Protein AF-A0A7V0RK41-F1 (afdb_monomer_lite)

Radius of gyration: 45.42 Å; chains: 1; bounding box: 111×45×111 Å

Structure (mmCIF, N/CA/C/O backbone):
data_AF-A0A7V0RK41-F1
#
_entry.id   AF-A0A7V0RK41-F1
#
loop_
_atom_site.group_PDB
_atom_site.id
_atom_site.type_symbol
_atom_site.label_atom_id
_atom_site.label_alt_id
_atom_site.label_comp_id
_atom_site.label_asym_id
_atom_site.label_entity_id
_atom_site.label_seq_id
_atom_site.pdbx_PDB_ins_code
_atom_site.Cartn_x
_atom_site.Cartn_y
_atom_site.Cartn_z
_atom_site.occupancy
_atom_site.B_iso_or_equiv
_atom_site.auth_seq_id
_atom_site.auth_comp_id
_atom_site.auth_asym_id
_atom_site.auth_atom_id
_atom_site.pdbx_PDB_model_num
ATOM 1 N N . PRO A 1 1 ? 8.150 -23.995 -21.192 1.00 45.62 1 PRO A N 1
ATOM 2 C CA . PRO A 1 1 ? 8.883 -23.290 -22.268 1.00 45.62 1 PRO A CA 1
ATOM 3 C C . PRO A 1 1 ? 8.022 -22.141 -22.826 1.00 45.62 1 PRO A C 1
ATOM 5 O O . PRO A 1 1 ? 7.311 -22.322 -23.800 1.00 45.62 1 PRO A O 1
ATOM 8 N N . ASP A 1 2 ? 8.038 -20.997 -22.134 1.00 60.47 2 ASP A N 1
ATOM 9 C CA . ASP A 1 2 ? 7.250 -19.785 -22.463 1.00 60.47 2 ASP A CA 1
ATOM 10 C C . ASP A 1 2 ? 8.126 -18.508 -22.416 1.00 60.47 2 ASP A C 1
ATOM 12 O O . ASP A 1 2 ? 7.657 -17.376 -22.388 1.00 60.47 2 ASP A O 1
ATOM 16 N N . LEU A 1 3 ? 9.451 -18.678 -22.324 1.00 56.25 3 LEU A N 1
ATOM 17 C CA . LEU A 1 3 ? 10.390 -17.553 -22.266 1.00 56.25 3 LEU A CA 1
ATOM 18 C C . LEU A 1 3 ? 10.764 -17.061 -23.673 1.00 56.25 3 LEU A C 1
ATOM 20 O O . LEU A 1 3 ? 10.976 -15.871 -23.853 1.00 56.25 3 LEU A O 1
ATOM 24 N N . LEU A 1 4 ? 10.800 -17.953 -24.671 1.00 58.66 4 LEU A N 1
ATOM 25 C CA . LEU A 1 4 ? 11.194 -17.635 -26.054 1.00 58.66 4 LEU A CA 1
ATOM 26 C C . LEU A 1 4 ? 10.046 -17.089 -26.924 1.00 58.66 4 LEU A C 1
ATOM 28 O O . LEU A 1 4 ? 10.304 -16.569 -28.001 1.00 58.66 4 LEU A O 1
ATOM 32 N N . THR A 1 5 ? 8.798 -17.201 -26.466 1.00 72.06 5 THR A N 1
ATOM 33 C CA . THR A 1 5 ? 7.574 -16.727 -27.145 1.00 72.06 5 THR A CA 1
ATOM 34 C C . THR A 1 5 ? 7.207 -15.285 -26.789 1.00 72.06 5 THR A C 1
ATOM 36 O O . THR A 1 5 ? 6.244 -14.741 -27.320 1.00 72.06 5 THR A O 1
ATOM 39 N N . ARG A 1 6 ? 7.955 -14.662 -25.873 1.00 82.56 6 ARG A N 1
ATOM 40 C CA . ARG A 1 6 ? 7.692 -13.305 -25.385 1.00 82.56 6 ARG A CA 1
ATOM 41 C C . ARG A 1 6 ? 8.202 -12.256 -26.370 1.00 82.56 6 ARG A C 1
ATOM 43 O O . ARG A 1 6 ? 9.185 -12.509 -27.072 1.00 82.56 6 ARG A O 1
ATOM 50 N N . PRO A 1 7 ? 7.555 -11.078 -26.429 1.00 88.75 7 PRO A N 1
ATOM 51 C CA . PRO A 1 7 ? 8.002 -10.019 -27.314 1.00 88.75 7 PRO A CA 1
ATOM 52 C C . PRO A 1 7 ? 9.407 -9.564 -26.925 1.00 88.75 7 PRO A C 1
ATOM 54 O O . PRO A 1 7 ? 9.715 -9.417 -25.743 1.00 88.75 7 PRO A O 1
ATOM 57 N N . LYS A 1 8 ? 10.232 -9.284 -27.938 1.00 92.06 8 LYS A N 1
ATOM 58 C CA . LYS A 1 8 ? 11.585 -8.735 -27.789 1.00 92.06 8 LYS A CA 1
ATOM 59 C C . LYS A 1 8 ? 11.523 -7.268 -27.320 1.00 92.06 8 LYS A C 1
ATOM 61 O O . LYS A 1 8 ? 11.749 -6.359 -28.114 1.00 92.06 8 LYS A O 1
ATOM 66 N N . ILE A 1 9 ? 11.126 -7.063 -26.064 1.00 94.06 9 ILE A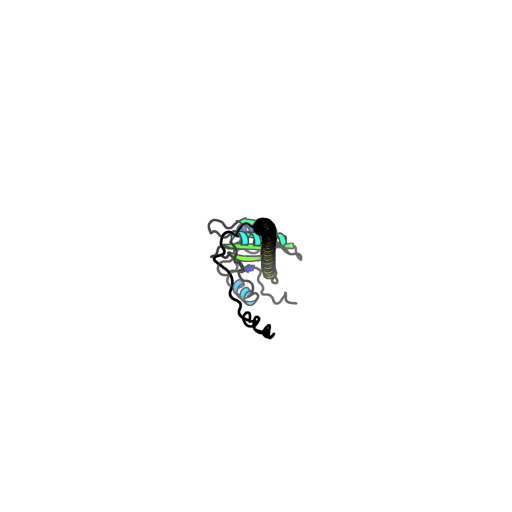 N 1
ATOM 67 C CA . ILE A 1 9 ? 11.047 -5.773 -25.368 1.00 94.06 9 ILE A CA 1
ATOM 68 C C . ILE A 1 9 ? 11.786 -5.854 -24.029 1.00 94.06 9 ILE A C 1
ATOM 70 O O . ILE A 1 9 ? 11.942 -6.931 -23.452 1.00 94.06 9 ILE A O 1
ATOM 74 N N . ASN A 1 10 ? 12.238 -4.705 -23.535 1.00 93.94 10 ASN A N 1
ATOM 75 C CA . ASN A 1 10 ? 13.012 -4.570 -22.300 1.00 93.94 10 ASN A CA 1
ATOM 76 C C . ASN A 1 10 ? 12.542 -3.419 -21.389 1.00 93.94 10 ASN A C 1
ATOM 78 O O . ASN A 1 10 ? 13.219 -3.092 -20.416 1.00 93.94 10 ASN A O 1
ATOM 82 N N . ASP A 1 11 ? 11.380 -2.835 -21.676 1.00 95.94 11 ASP A N 1
ATOM 83 C CA . ASP A 1 11 ? 10.772 -1.733 -20.931 1.00 95.94 11 ASP A CA 1
ATOM 84 C C . ASP A 1 11 ? 9.258 -1.934 -20.919 1.00 95.94 11 ASP A C 1
ATOM 86 O O . ASP A 1 11 ? 8.647 -2.153 -21.966 1.00 95.94 11 ASP A O 1
ATOM 90 N N . ILE A 1 12 ? 8.664 -1.936 -19.730 1.00 96.94 12 ILE A N 1
ATOM 91 C CA . ILE A 1 12 ? 7.237 -2.165 -19.529 1.00 96.94 12 ILE A CA 1
ATOM 92 C C . ILE A 1 12 ? 6.699 -1.078 -18.609 1.00 96.94 12 ILE A C 1
ATOM 94 O O . ILE A 1 12 ? 7.232 -0.860 -17.521 1.00 96.94 12 ILE A O 1
ATOM 98 N N . SER A 1 13 ? 5.609 -0.435 -19.023 1.00 97.94 13 SER A N 1
ATOM 99 C CA . SER A 1 13 ? 4.912 0.593 -18.244 1.00 97.94 13 SER A CA 1
ATOM 100 C C . SER A 1 13 ? 3.448 0.220 -18.056 1.00 97.94 13 SER A C 1
ATOM 102 O O . SER A 1 13 ? 2.827 -0.349 -18.946 1.00 97.94 13 SER A O 1
ATOM 104 N N . THR A 1 14 ? 2.864 0.554 -16.914 1.00 97.94 14 THR A N 1
ATOM 105 C CA . THR A 1 14 ? 1.417 0.428 -16.699 1.00 97.94 14 THR A CA 1
ATOM 106 C C . THR A 1 14 ? 0.634 1.548 -17.386 1.00 97.94 14 THR A C 1
ATOM 108 O O . THR A 1 14 ? -0.556 1.391 -17.644 1.00 97.94 14 THR A O 1
ATOM 111 N N . ASP A 1 15 ? 1.287 2.676 -17.677 1.00 96.56 15 ASP A N 1
ATOM 112 C CA . ASP A 1 15 ? 0.721 3.823 -18.389 1.00 96.56 15 ASP A CA 1
ATOM 113 C C . ASP A 1 15 ? 1.574 4.143 -19.624 1.00 96.56 15 ASP A C 1
ATOM 115 O O . ASP A 1 15 ? 2.743 4.513 -19.503 1.00 96.56 15 ASP A O 1
ATOM 119 N N . PHE A 1 16 ? 0.999 3.969 -20.815 1.00 94.25 16 PHE A N 1
ATOM 120 C CA . PHE A 1 16 ? 1.674 4.242 -22.091 1.00 94.25 16 PHE A CA 1
ATOM 121 C C . PHE A 1 16 ? 1.632 5.713 -22.489 1.00 94.25 16 PHE A C 1
ATOM 123 O O . PHE A 1 16 ? 2.489 6.160 -23.244 1.00 94.25 16 PHE A O 1
ATOM 130 N N . GLN A 1 17 ? 0.633 6.453 -22.005 1.00 93.81 17 GLN A N 1
ATOM 131 C CA . GLN A 1 17 ? 0.417 7.850 -22.378 1.00 93.81 17 GLN A CA 1
ATOM 132 C C . GLN A 1 17 ? 1.290 8.770 -21.531 1.00 93.81 17 GLN A C 1
ATOM 134 O O . GLN A 1 17 ? 1.895 9.713 -22.033 1.00 93.81 17 GLN A O 1
ATOM 139 N N . SER A 1 18 ? 1.392 8.465 -20.238 1.00 95.12 18 SER A N 1
ATOM 140 C CA . SER A 1 18 ? 2.269 9.167 -19.309 1.00 95.12 18 SER A CA 1
ATOM 141 C C . SER A 1 18 ? 3.106 8.165 -18.514 1.00 95.12 18 SER A C 1
ATOM 143 O O . SER A 1 18 ? 2.876 7.989 -17.315 1.00 95.12 18 SER A O 1
ATOM 145 N N . PRO A 1 19 ? 4.083 7.484 -19.139 1.00 96.19 19 PRO A N 1
ATOM 146 C CA . PRO A 1 19 ? 4.930 6.540 -18.426 1.00 96.19 19 PRO A CA 1
ATOM 147 C C . PRO A 1 19 ? 5.709 7.258 -17.313 1.00 96.19 19 PRO A C 1
ATOM 149 O O . PRO A 1 19 ? 6.267 8.339 -17.552 1.00 96.19 19 PRO A O 1
ATOM 152 N N . PRO A 1 20 ? 5.783 6.680 -16.100 1.00 97.00 20 PRO A N 1
ATOM 153 C CA . PRO A 1 20 ? 6.649 7.188 -15.045 1.00 97.00 20 PRO A CA 1
ATOM 154 C C . PRO A 1 20 ? 8.095 7.371 -15.537 1.00 97.00 20 PRO A C 1
ATOM 156 O O . PRO A 1 20 ? 8.661 6.508 -16.211 1.00 97.00 20 PRO A O 1
ATOM 159 N N . GLN A 1 21 ? 8.682 8.525 -15.224 1.00 95.50 21 GLN A N 1
ATOM 160 C CA . GLN A 1 21 ? 10.030 8.893 -15.658 1.00 95.50 21 GLN A CA 1
ATOM 161 C C . GLN A 1 21 ? 11.065 8.538 -14.590 1.00 95.50 21 GLN A C 1
ATOM 163 O O . GLN A 1 21 ? 10.777 8.641 -13.399 1.00 95.50 21 GLN A O 1
ATOM 168 N N . PHE A 1 22 ? 12.265 8.166 -15.033 1.00 95.56 22 PHE A N 1
ATOM 169 C CA . PHE A 1 22 ? 13.435 7.981 -14.177 1.00 95.56 22 PHE A CA 1
ATOM 170 C C . PHE A 1 22 ? 14.160 9.321 -14.009 1.00 95.56 22 PHE A C 1
ATOM 172 O O . PHE A 1 22 ? 14.804 9.783 -14.949 1.00 95.56 22 PHE A O 1
ATOM 179 N N . GLU A 1 23 ? 14.068 9.947 -12.838 1.00 93.44 23 GLU A N 1
ATOM 180 C CA . GLU A 1 23 ? 14.773 11.191 -12.519 1.00 93.44 23 GLU A CA 1
ATOM 181 C C . GLU A 1 23 ? 16.180 10.879 -11.993 1.00 93.44 23 GLU A C 1
ATOM 183 O O . GLU A 1 23 ? 17.168 11.208 -12.649 1.00 93.44 23 GLU A O 1
ATOM 188 N N . MET A 1 24 ? 16.298 10.175 -10.862 1.00 93.62 24 MET A N 1
ATOM 189 C CA . MET A 1 24 ? 17.597 9.873 -10.245 1.00 93.62 24 MET A CA 1
ATOM 190 C C . MET A 1 24 ? 18.355 8.799 -11.026 1.00 93.62 24 MET A C 1
ATOM 192 O O . MET A 1 24 ? 19.535 8.965 -11.336 1.00 93.62 24 MET A O 1
ATOM 196 N N . ILE A 1 25 ? 17.676 7.716 -11.407 1.00 92.56 25 ILE A N 1
ATOM 197 C CA . ILE A 1 25 ? 18.274 6.584 -12.126 1.00 92.56 25 ILE A CA 1
ATOM 198 C C . ILE A 1 25 ? 18.909 7.012 -13.455 1.00 92.56 25 ILE A C 1
ATOM 200 O O . ILE A 1 25 ? 19.916 6.426 -13.852 1.00 92.56 25 ILE A O 1
ATOM 204 N N . SER A 1 26 ? 18.394 8.061 -14.108 1.00 89.94 26 SER A N 1
ATOM 205 C CA . SER A 1 26 ? 18.984 8.603 -15.341 1.00 89.94 26 SER A CA 1
ATOM 206 C C . SER A 1 26 ? 20.448 9.017 -15.182 1.00 89.94 26 SER A C 1
ATOM 208 O O . SER A 1 26 ? 21.240 8.808 -16.095 1.00 89.94 26 SER A O 1
ATOM 210 N N . SER A 1 27 ? 20.824 9.510 -13.999 1.00 90.25 27 SER A N 1
ATOM 211 C CA . SER A 1 27 ? 22.200 9.892 -13.663 1.00 90.25 27 SER A CA 1
ATOM 212 C C . SER A 1 27 ? 23.072 8.719 -13.200 1.00 90.25 27 SER A C 1
ATOM 214 O O . SER A 1 27 ? 24.296 8.816 -13.212 1.00 90.25 27 SER A O 1
ATOM 216 N N . LEU A 1 28 ? 22.453 7.606 -12.790 1.00 87.81 28 LEU A N 1
ATOM 217 C CA . LEU A 1 28 ? 23.130 6.431 -12.230 1.00 87.81 28 LEU A CA 1
ATOM 218 C C . LEU A 1 28 ? 23.404 5.337 -13.269 1.00 87.81 28 LEU A C 1
ATOM 220 O O . LEU A 1 28 ? 24.079 4.351 -12.956 1.00 87.81 28 LEU A O 1
ATOM 224 N N . ARG A 1 29 ? 22.837 5.446 -14.476 1.00 88.81 29 ARG A N 1
ATOM 225 C CA . ARG A 1 29 ? 23.103 4.497 -15.560 1.00 88.81 29 ARG A CA 1
ATOM 226 C C . ARG A 1 29 ? 24.479 4.753 -16.170 1.00 88.81 29 ARG A C 1
ATOM 228 O O . ARG A 1 29 ? 24.865 5.892 -16.413 1.00 88.81 29 ARG A O 1
ATOM 235 N N . ALA A 1 30 ? 25.203 3.668 -16.433 1.00 83.31 30 ALA A N 1
ATOM 236 C CA . ALA A 1 30 ? 26.430 3.712 -17.215 1.00 83.31 30 ALA A CA 1
ATOM 237 C C . ALA A 1 30 ? 26.114 4.035 -18.686 1.00 83.31 30 ALA A C 1
ATOM 239 O O . ALA A 1 30 ? 25.006 3.781 -19.158 1.00 83.31 30 ALA A O 1
ATOM 240 N N . GLY A 1 31 ? 27.084 4.597 -19.413 1.00 81.81 31 GLY A N 1
ATOM 241 C CA . GLY A 1 31 ? 26.882 5.042 -20.799 1.00 81.81 31 GLY A CA 1
ATOM 242 C C . GLY A 1 31 ? 26.633 3.916 -21.812 1.00 81.81 31 GLY A C 1
ATOM 243 O O . GLY A 1 31 ? 26.149 4.186 -22.904 1.00 81.81 31 GLY A O 1
ATOM 244 N N . ASP A 1 32 ? 26.947 2.671 -21.457 1.00 86.50 32 ASP A N 1
ATOM 245 C CA . ASP A 1 32 ? 26.686 1.465 -22.249 1.00 86.50 32 ASP A CA 1
ATOM 246 C C . ASP A 1 32 ? 25.328 0.809 -21.932 1.00 86.50 32 ASP A C 1
ATOM 248 O O . ASP A 1 32 ? 24.956 -0.179 -22.566 1.00 86.50 32 ASP A O 1
ATOM 252 N N . ALA A 1 33 ? 24.587 1.338 -20.954 1.00 90.50 33 ALA A N 1
ATOM 253 C CA . ALA A 1 33 ? 23.253 0.869 -20.618 1.00 90.50 33 ALA A CA 1
ATOM 254 C C . ALA A 1 33 ? 22.204 1.388 -21.615 1.00 90.50 33 ALA A C 1
ATOM 256 O O . ALA A 1 33 ? 22.354 2.436 -22.245 1.00 90.50 33 ALA A O 1
ATOM 257 N N . ASN A 1 34 ? 21.082 0.677 -21.695 1.00 91.62 34 ASN A N 1
ATOM 258 C CA . ASN A 1 34 ? 19.914 1.082 -22.463 1.00 91.62 34 ASN A CA 1
ATOM 259 C C . ASN A 1 34 ? 19.437 2.494 -22.056 1.00 91.62 34 ASN A C 1
ATOM 261 O O . ASN A 1 34 ? 19.508 2.854 -20.870 1.00 91.62 34 ASN A O 1
ATOM 265 N N . PRO A 1 35 ? 18.869 3.281 -22.990 1.00 92.06 35 PRO A N 1
ATOM 266 C CA . PRO A 1 35 ? 18.327 4.606 -22.691 1.00 92.06 35 PRO A CA 1
ATOM 267 C C . PRO A 1 35 ? 17.239 4.584 -21.606 1.00 92.06 35 PRO A C 1
ATOM 269 O O . PRO A 1 35 ? 16.471 3.629 -21.487 1.00 92.06 35 PRO A O 1
ATOM 272 N N . THR A 1 36 ? 17.139 5.654 -20.811 1.00 92.19 36 THR A N 1
ATOM 273 C CA . THR A 1 36 ? 16.029 5.852 -19.853 1.00 92.19 36 THR A CA 1
ATOM 274 C C . THR A 1 36 ? 14.769 6.423 -20.496 1.00 92.19 36 THR A C 1
ATOM 276 O O . THR A 1 36 ? 13.692 6.372 -19.895 1.00 92.19 36 THR A O 1
ATOM 279 N N . VAL A 1 37 ? 14.877 6.964 -21.709 1.00 93.88 37 VAL A N 1
ATOM 280 C CA . VAL A 1 37 ? 13.736 7.467 -22.481 1.00 93.88 37 VAL A CA 1
ATOM 281 C C . VAL A 1 37 ? 12.825 6.295 -22.838 1.00 93.88 37 VAL A C 1
ATOM 283 O O . VAL A 1 37 ? 13.303 5.242 -23.250 1.00 93.88 37 VAL A O 1
ATOM 286 N N . TYR A 1 38 ? 11.516 6.459 -22.635 1.00 94.69 38 TYR A N 1
ATOM 287 C CA . TYR A 1 38 ? 10.554 5.404 -22.955 1.00 94.69 38 TYR A CA 1
ATOM 288 C C . TYR A 1 38 ? 10.510 5.165 -24.473 1.00 94.69 38 TYR A C 1
ATOM 290 O O . TYR A 1 38 ? 10.338 6.139 -25.207 1.00 94.69 38 TYR A O 1
ATOM 298 N N . PRO A 1 39 ? 10.615 3.910 -24.955 1.00 92.75 39 PRO A N 1
ATOM 299 C CA . PRO A 1 39 ? 10.645 3.614 -26.393 1.00 92.75 39 PRO A CA 1
ATOM 300 C C . PRO A 1 39 ? 9.358 3.955 -27.161 1.00 92.75 39 PRO A C 1
ATOM 302 O O . PRO A 1 39 ? 9.364 3.971 -28.388 1.00 92.75 39 PRO A O 1
ATOM 305 N N . GLY A 1 40 ? 8.251 4.240 -26.470 1.00 93.19 40 GLY A N 1
ATOM 306 C CA . GLY A 1 40 ? 7.014 4.695 -27.102 1.00 93.19 40 GLY A CA 1
ATOM 307 C C . GLY A 1 40 ? 6.240 3.573 -27.798 1.00 93.19 40 GLY A C 1
ATOM 308 O O . GLY A 1 40 ? 6.104 2.469 -27.261 1.00 93.19 40 GLY A O 1
ATOM 309 N N . LEU A 1 41 ? 5.691 3.884 -28.979 1.00 91.44 41 LEU A N 1
ATOM 310 C CA . LEU A 1 41 ? 4.723 3.035 -29.683 1.00 91.44 41 LEU A CA 1
ATOM 311 C C . LEU A 1 41 ? 5.251 1.618 -29.949 1.00 91.44 41 LEU A C 1
ATOM 313 O O . LEU A 1 41 ? 4.562 0.658 -29.600 1.00 91.44 41 LEU A O 1
ATOM 317 N N . ASP A 1 42 ? 6.501 1.500 -30.411 1.00 89.19 42 ASP A N 1
ATOM 318 C CA . ASP A 1 42 ? 7.178 0.236 -30.747 1.00 89.19 42 ASP A CA 1
ATOM 319 C C . ASP A 1 42 ? 7.138 -0.816 -29.631 1.00 89.19 42 ASP A C 1
ATOM 321 O O . ASP A 1 42 ? 7.206 -2.025 -29.888 1.00 89.19 42 ASP A O 1
ATOM 325 N N . PHE A 1 43 ? 7.092 -0.357 -28.380 1.00 93.69 43 PHE A N 1
ATOM 326 C CA . PHE A 1 43 ? 7.031 -1.208 -27.198 1.00 93.69 43 PHE A CA 1
ATOM 327 C C . PHE A 1 43 ? 5.614 -1.329 -26.665 1.00 93.69 43 PHE A C 1
ATOM 329 O O . PHE A 1 43 ? 5.206 -2.424 -26.280 1.00 93.69 43 PHE A O 1
ATOM 336 N N . SER A 1 44 ? 4.858 -0.230 -26.657 1.00 94.31 44 SER A N 1
ATOM 337 C CA . SER A 1 44 ? 3.501 -0.216 -26.115 1.00 94.31 44 SER A CA 1
ATOM 338 C C . SER A 1 44 ? 2.556 -1.174 -26.849 1.00 94.31 44 SER A C 1
ATOM 340 O O . SER A 1 44 ? 1.778 -1.856 -26.188 1.00 94.31 44 SER A O 1
ATOM 342 N N . GLU A 1 45 ? 2.663 -1.313 -28.176 1.00 94.38 45 GLU A N 1
ATOM 343 C CA . GLU A 1 45 ? 1.819 -2.231 -28.957 1.00 94.38 45 GLU A CA 1
ATOM 344 C C . GLU A 1 45 ? 2.132 -3.695 -28.625 1.00 94.38 45 GLU A C 1
ATOM 346 O O . GLU A 1 45 ? 1.242 -4.463 -28.257 1.00 94.38 45 GLU A O 1
ATOM 351 N N . LYS A 1 46 ? 3.420 -4.060 -28.642 1.00 94.50 46 LYS A N 1
ATOM 352 C CA . LYS A 1 46 ? 3.889 -5.408 -28.275 1.00 94.50 46 LYS A CA 1
ATOM 353 C C . LYS A 1 46 ? 3.541 -5.758 -26.831 1.00 94.50 46 LYS A C 1
ATOM 355 O O . LYS A 1 46 ? 3.197 -6.900 -26.529 1.00 94.50 46 LYS A O 1
ATOM 360 N N . GLN A 1 47 ? 3.645 -4.786 -25.925 1.00 95.62 47 GLN A N 1
ATOM 361 C CA . GLN A 1 47 ? 3.249 -4.969 -24.537 1.00 95.62 47 GLN A CA 1
ATOM 362 C C . GLN A 1 47 ? 1.734 -5.151 -24.416 1.00 95.62 47 GLN A C 1
ATOM 364 O O . GLN A 1 47 ? 1.303 -6.021 -23.668 1.00 95.62 47 GLN A O 1
ATOM 369 N N . ALA A 1 48 ? 0.928 -4.356 -25.124 1.00 94.06 48 ALA A N 1
ATOM 370 C CA . ALA A 1 48 ? -0.528 -4.443 -25.067 1.00 94.06 48 ALA A CA 1
ATOM 371 C C . ALA A 1 48 ? -1.043 -5.811 -25.538 1.00 94.06 48 ALA A C 1
ATOM 373 O O . ALA A 1 48 ? -1.985 -6.336 -24.947 1.00 94.06 48 ALA A O 1
ATOM 374 N N . GLU A 1 49 ? -0.400 -6.398 -26.550 1.00 93.19 49 GLU A N 1
ATOM 375 C CA . GLU A 1 49 ? -0.706 -7.745 -27.032 1.00 93.19 49 GLU A CA 1
ATOM 376 C C . GLU A 1 49 ? -0.271 -8.831 -26.032 1.00 93.19 49 GLU A C 1
ATOM 378 O O . GLU A 1 49 ? -1.060 -9.705 -25.679 1.00 93.19 49 GLU A O 1
ATOM 383 N N . ALA A 1 50 ? 0.971 -8.772 -25.537 1.00 93.81 50 ALA A N 1
ATOM 384 C CA . ALA A 1 50 ? 1.537 -9.844 -24.713 1.00 93.81 50 ALA A CA 1
ATOM 385 C C . ALA A 1 50 ? 1.174 -9.770 -23.218 1.00 93.81 50 ALA A C 1
ATOM 387 O O . ALA A 1 50 ? 1.194 -10.785 -22.518 1.00 93.81 50 ALA A O 1
ATOM 388 N N . TYR A 1 51 ? 0.889 -8.573 -22.704 1.00 95.25 51 TYR A N 1
ATOM 389 C CA . TYR A 1 51 ? 0.674 -8.290 -21.282 1.00 95.25 51 TYR A CA 1
ATOM 390 C C . TYR A 1 51 ? -0.527 -7.350 -21.050 1.00 95.25 51 TYR A C 1
ATOM 392 O O . TYR A 1 51 ? -0.373 -6.291 -20.430 1.00 95.25 51 TYR A O 1
ATOM 400 N N . PRO A 1 52 ? -1.739 -7.713 -21.512 1.00 95.25 52 PRO A N 1
ATOM 401 C CA . PRO A 1 52 ? -2.922 -6.854 -21.400 1.00 95.25 52 PRO A CA 1
ATOM 402 C C . PRO A 1 52 ? -3.340 -6.564 -19.948 1.00 95.25 52 PRO A C 1
ATOM 404 O O . PRO A 1 52 ? -4.020 -5.568 -19.689 1.00 95.25 52 PRO A O 1
ATOM 407 N N . ASP A 1 53 ? -2.922 -7.413 -19.005 1.00 95.69 53 ASP A N 1
ATOM 408 C CA . ASP A 1 53 ? -3.178 -7.303 -17.568 1.00 95.69 53 ASP A CA 1
ATOM 409 C C . ASP A 1 53 ? -2.312 -6.248 -16.860 1.00 95.69 53 ASP A C 1
ATOM 411 O O . ASP A 1 53 ? -2.654 -5.816 -15.758 1.00 95.69 53 ASP A O 1
ATOM 415 N N . ILE A 1 54 ? -1.199 -5.815 -17.464 1.00 97.25 54 ILE A N 1
ATOM 416 C CA . ILE A 1 54 ? -0.316 -4.809 -16.862 1.00 97.25 54 ILE A CA 1
ATOM 417 C C . ILE A 1 54 ? -0.920 -3.428 -17.077 1.00 97.25 54 ILE A C 1
ATOM 419 O O . ILE A 1 54 ? -0.711 -2.767 -18.094 1.00 97.25 54 ILE A O 1
ATOM 423 N N . ARG A 1 55 ? -1.690 -3.007 -16.081 1.00 97.44 55 ARG A N 1
ATOM 424 C CA . ARG A 1 55 ? -2.406 -1.737 -16.027 1.00 97.44 55 ARG A CA 1
ATOM 425 C C . ARG A 1 55 ? -2.130 -1.033 -14.698 1.00 97.44 55 ARG A C 1
ATOM 427 O O . ARG A 1 55 ? -1.597 -1.658 -13.781 1.00 97.44 55 ARG A O 1
ATOM 434 N N . PRO A 1 56 ? -2.447 0.263 -14.587 1.00 97.81 56 PRO A N 1
ATOM 435 C CA . PRO A 1 56 ? -2.299 0.997 -13.340 1.00 97.81 56 PRO A CA 1
ATOM 436 C C . PRO A 1 56 ? -3.150 0.352 -12.250 1.00 97.81 56 PRO A C 1
ATOM 438 O O . PR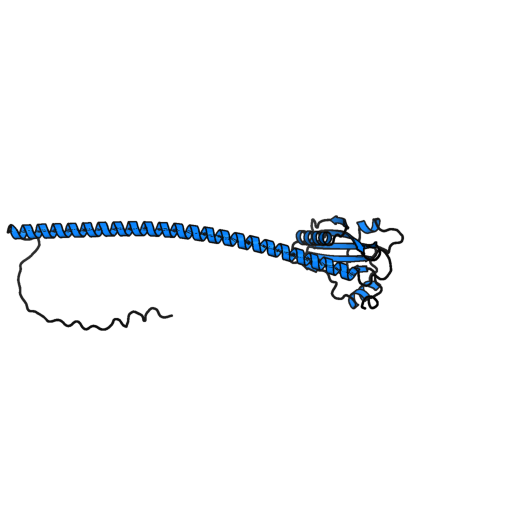O A 1 56 ? -4.255 -0.120 -12.522 1.00 97.81 56 PRO A O 1
ATOM 441 N N . MET A 1 57 ? -2.647 0.343 -11.021 1.00 97.81 57 MET A N 1
ATOM 442 C CA . MET A 1 57 ? -3.412 -0.121 -9.867 1.00 97.81 57 MET A CA 1
ATOM 443 C C . MET A 1 57 ? -4.092 1.074 -9.207 1.00 97.81 57 MET A C 1
ATOM 445 O O . MET A 1 57 ? -3.443 2.085 -8.965 1.00 97.81 57 MET A O 1
ATOM 449 N N . VAL A 1 58 ? -5.379 0.954 -8.898 1.00 97.75 58 VAL A N 1
ATOM 450 C CA . VAL A 1 58 ? -6.143 1.974 -8.170 1.00 97.75 58 VAL A CA 1
ATOM 451 C C . VAL A 1 58 ? -6.565 1.392 -6.830 1.00 97.75 58 VA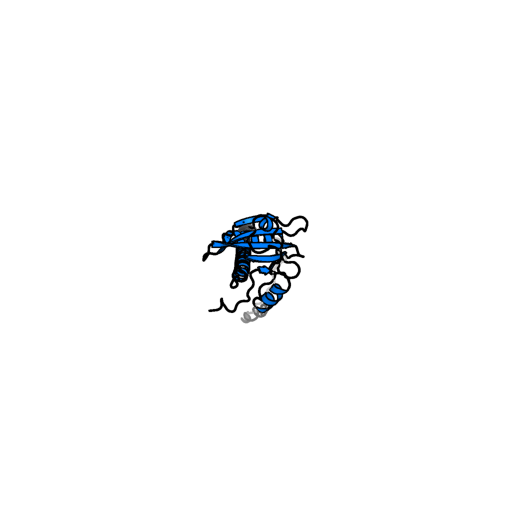L A C 1
ATOM 453 O O . VAL A 1 58 ? -7.030 0.253 -6.785 1.00 97.75 58 VAL A O 1
ATOM 456 N N . LEU A 1 59 ? -6.355 2.148 -5.754 1.00 96.62 59 LEU A N 1
ATOM 457 C CA . LEU A 1 59 ? -6.716 1.773 -4.389 1.00 96.62 59 LEU A CA 1
ATOM 458 C C . LEU A 1 59 ? -7.616 2.848 -3.780 1.00 96.62 59 LEU A C 1
ATOM 460 O O . LEU A 1 59 ? -7.327 4.036 -3.897 1.00 96.62 59 LEU A O 1
ATOM 464 N N . GLU A 1 60 ? -8.654 2.431 -3.059 1.00 95.69 60 GLU A N 1
ATOM 465 C CA . GLU A 1 60 ? -9.560 3.310 -2.300 1.00 95.69 60 GLU A CA 1
ATOM 466 C C . GLU A 1 60 ? -8.901 3.790 -0.992 1.00 95.69 60 GLU A C 1
ATOM 468 O O . GLU A 1 60 ? -9.366 3.511 0.115 1.00 95.69 60 GLU A O 1
ATOM 473 N N . ARG A 1 61 ? -7.735 4.427 -1.109 1.00 94.69 61 ARG A N 1
ATOM 474 C CA . ARG A 1 61 ? -6.912 4.940 -0.008 1.00 94.69 61 ARG A CA 1
ATOM 475 C C . ARG A 1 61 ? -6.336 6.298 -0.376 1.00 94.69 61 ARG A C 1
ATOM 477 O O . ARG A 1 61 ? -6.349 6.687 -1.545 1.00 94.69 61 ARG A O 1
ATOM 484 N N . SER A 1 62 ? -5.823 7.022 0.618 1.00 95.38 62 SER A N 1
ATOM 485 C CA . SER A 1 62 ? -5.140 8.286 0.344 1.00 95.38 62 SER A CA 1
ATOM 486 C C . SER A 1 62 ? -3.860 8.057 -0.467 1.00 95.38 62 SER A C 1
ATOM 488 O O . SER A 1 62 ? -3.323 6.942 -0.539 1.00 95.38 62 SER A O 1
ATOM 490 N N . ALA A 1 63 ? -3.354 9.120 -1.096 1.00 96.25 63 ALA A N 1
ATOM 491 C CA . ALA A 1 63 ? -2.109 9.043 -1.852 1.00 96.25 63 ALA A CA 1
ATOM 492 C C . ALA A 1 63 ? -0.924 8.725 -0.930 1.00 96.25 63 ALA A C 1
ATOM 494 O O . ALA A 1 63 ? -0.034 7.972 -1.318 1.00 96.25 63 ALA A O 1
ATOM 495 N N . GLU A 1 64 ? -0.939 9.254 0.292 1.00 95.75 64 GLU A N 1
ATOM 496 C CA . GLU A 1 64 ? 0.074 9.033 1.320 1.00 95.75 64 GLU A CA 1
ATOM 497 C C . GLU A 1 64 ? 0.105 7.569 1.770 1.00 95.75 64 GLU A C 1
ATOM 499 O O . GLU A 1 64 ? 1.160 6.940 1.728 1.00 95.75 64 GLU A O 1
ATOM 504 N N . GLU A 1 65 ? -1.050 6.994 2.121 1.00 95.44 65 GLU A N 1
ATOM 505 C CA . GLU A 1 65 ? -1.149 5.586 2.530 1.00 95.44 65 GLU A CA 1
ATOM 506 C C . GLU A 1 65 ? -0.745 4.649 1.389 1.00 95.44 65 GLU A C 1
ATOM 508 O O . GLU A 1 65 ? 0.009 3.696 1.578 1.00 95.44 65 GLU A O 1
ATOM 513 N N . THR A 1 66 ? -1.207 4.946 0.173 1.00 97.56 66 THR A N 1
ATOM 514 C CA . THR A 1 66 ? -0.874 4.169 -1.026 1.00 97.56 66 THR A CA 1
ATOM 515 C C . THR A 1 66 ? 0.618 4.228 -1.348 1.00 97.56 66 THR A C 1
ATOM 517 O O . THR A 1 66 ? 1.218 3.224 -1.740 1.00 97.56 66 THR A O 1
ATOM 520 N N . TYR A 1 67 ? 1.238 5.394 -1.165 1.00 98.12 67 TYR A N 1
ATOM 521 C CA . TYR A 1 67 ? 2.677 5.571 -1.308 1.00 98.12 67 TYR A CA 1
ATOM 522 C C . TYR A 1 67 ? 3.451 4.740 -0.285 1.00 98.12 67 TYR A C 1
ATOM 524 O O . TYR A 1 67 ? 4.385 4.028 -0.662 1.00 98.12 67 TYR A O 1
ATOM 532 N N . ASP A 1 68 ? 3.054 4.790 0.986 1.00 97.62 68 ASP A N 1
ATOM 533 C CA . ASP A 1 68 ? 3.718 4.033 2.044 1.00 97.62 68 ASP A CA 1
ATOM 534 C C . ASP A 1 68 ? 3.563 2.514 1.810 1.00 97.62 68 ASP A C 1
ATOM 536 O O . ASP A 1 68 ? 4.553 1.784 1.897 1.00 97.62 68 ASP A O 1
ATOM 540 N N . LEU A 1 69 ? 2.391 2.040 1.361 1.00 98.06 69 LEU A N 1
ATOM 541 C CA . LEU A 1 69 ? 2.176 0.645 0.943 1.00 98.06 69 LEU A CA 1
ATOM 542 C C . LEU A 1 69 ? 3.108 0.218 -0.201 1.00 98.06 69 LEU A C 1
ATOM 544 O O . LEU A 1 69 ? 3.697 -0.865 -0.151 1.00 98.06 69 LEU A O 1
ATOM 548 N N . ALA A 1 70 ? 3.264 1.058 -1.230 1.00 98.19 70 ALA A N 1
ATOM 549 C CA . ALA A 1 70 ? 4.166 0.792 -2.350 1.00 98.19 70 ALA A CA 1
ATOM 550 C C . ALA A 1 70 ? 5.636 0.763 -1.910 1.00 98.19 70 ALA A C 1
ATOM 552 O O . ALA A 1 70 ? 6.387 -0.129 -2.312 1.00 98.19 70 ALA A O 1
ATOM 553 N N . ARG A 1 71 ? 6.042 1.699 -1.047 1.00 98.31 71 ARG A N 1
ATOM 554 C CA . ARG A 1 71 ? 7.388 1.760 -0.469 1.00 98.31 71 ARG A CA 1
ATOM 555 C C . ARG A 1 71 ? 7.705 0.514 0.350 1.00 98.31 71 ARG A C 1
ATOM 557 O O . ARG A 1 71 ? 8.759 -0.095 0.178 1.00 98.31 71 ARG A O 1
ATOM 564 N N . GLU A 1 72 ? 6.798 0.114 1.234 1.00 97.75 72 GLU A N 1
ATOM 565 C CA . GLU A 1 72 ? 6.969 -1.091 2.040 1.00 97.75 72 GLU A CA 1
ATOM 566 C C . GLU A 1 72 ? 6.994 -2.360 1.191 1.00 97.75 72 GLU A C 1
ATOM 568 O O . GLU A 1 72 ? 7.787 -3.258 1.470 1.00 97.75 72 GLU A O 1
ATOM 573 N N . ALA A 1 73 ? 6.172 -2.432 0.142 1.00 97.94 73 ALA A N 1
ATOM 574 C CA . ALA A 1 73 ? 6.200 -3.536 -0.809 1.00 97.94 73 ALA A CA 1
ATOM 575 C C . ALA A 1 73 ? 7.572 -3.661 -1.491 1.00 97.94 73 ALA A C 1
ATOM 577 O O . ALA A 1 73 ? 8.107 -4.764 -1.580 1.00 97.94 73 ALA A O 1
ATOM 578 N N . MET A 1 74 ? 8.189 -2.549 -1.909 1.00 96.88 74 MET A N 1
ATOM 579 C CA . MET A 1 74 ? 9.558 -2.572 -2.444 1.00 96.88 74 MET A CA 1
ATOM 580 C C . MET A 1 74 ? 10.586 -3.048 -1.415 1.00 96.88 74 MET A C 1
ATOM 582 O O . MET A 1 74 ? 11.470 -3.829 -1.762 1.00 96.88 74 MET A O 1
ATOM 586 N N . ASN A 1 75 ? 10.453 -2.622 -0.155 1.00 96.00 75 ASN A N 1
ATOM 587 C CA . ASN A 1 75 ? 11.335 -3.071 0.924 1.00 96.00 75 ASN A CA 1
ATOM 588 C C . ASN A 1 75 ? 11.198 -4.579 1.185 1.00 96.00 75 ASN A C 1
ATOM 590 O O . ASN A 1 75 ? 12.207 -5.252 1.347 1.00 96.00 75 ASN A O 1
ATOM 594 N N . ARG A 1 76 ? 9.975 -5.133 1.179 1.00 95.44 76 ARG A N 1
ATOM 595 C CA . ARG A 1 76 ? 9.734 -6.586 1.323 1.00 95.44 76 ARG A CA 1
ATOM 596 C C . ARG A 1 76 ? 10.304 -7.411 0.170 1.00 95.44 76 ARG A C 1
ATOM 598 O O . ARG A 1 76 ? 10.607 -8.584 0.349 1.00 95.44 76 ARG A O 1
ATOM 605 N N . LEU A 1 77 ? 10.429 -6.803 -1.008 1.00 94.38 77 LEU A N 1
ATOM 606 C CA . LEU A 1 77 ? 11.047 -7.410 -2.187 1.00 94.38 77 LEU A CA 1
ATOM 607 C C . LEU A 1 77 ? 12.574 -7.245 -2.217 1.00 94.38 77 LEU A C 1
ATOM 609 O O . LEU A 1 77 ? 13.191 -7.624 -3.215 1.00 94.38 77 LEU A O 1
ATOM 613 N N . ASP A 1 78 ? 13.167 -6.665 -1.167 1.00 93.94 78 ASP A N 1
ATOM 614 C CA . ASP A 1 78 ? 14.593 -6.345 -1.056 1.00 93.94 78 ASP A CA 1
ATOM 615 C C . ASP A 1 78 ? 15.111 -5.476 -2.218 1.00 93.94 78 ASP A C 1
ATOM 617 O O . ASP A 1 78 ? 16.258 -5.591 -2.664 1.00 93.94 78 ASP A O 1
ATOM 621 N N . TRP A 1 79 ? 14.261 -4.595 -2.756 1.00 94.62 79 TRP A N 1
ATOM 622 C CA . TRP A 1 79 ? 14.671 -3.659 -3.800 1.00 94.62 79 TRP A CA 1
ATOM 623 C C . TRP A 1 79 ? 15.354 -2.440 -3.194 1.00 94.62 79 TRP A C 1
ATOM 625 O O . TRP A 1 79 ? 14.869 -1.828 -2.243 1.00 94.62 79 TRP A O 1
ATOM 635 N N . LYS A 1 80 ? 16.487 -2.046 -3.777 1.00 94.50 80 LYS A N 1
ATOM 636 C CA . LYS A 1 80 ? 17.270 -0.915 -3.288 1.00 94.50 80 LYS A CA 1
ATOM 637 C C . LYS A 1 80 ? 16.649 0.391 -3.770 1.00 94.50 80 LYS A C 1
ATOM 639 O O . LYS A 1 80 ? 16.843 0.769 -4.923 1.00 94.50 80 LYS A O 1
ATOM 644 N N . ILE A 1 81 ? 15.948 1.094 -2.888 1.00 96.56 81 ILE A N 1
ATOM 645 C CA . ILE A 1 81 ? 15.425 2.437 -3.162 1.00 96.56 81 ILE A CA 1
ATOM 646 C C . ILE A 1 81 ? 16.601 3.416 -3.293 1.00 96.56 81 ILE A C 1
ATOM 648 O O . ILE A 1 81 ? 17.460 3.493 -2.415 1.00 96.56 81 ILE A O 1
ATOM 652 N N . VAL A 1 82 ? 16.656 4.141 -4.411 1.00 96.06 82 VAL A N 1
ATOM 653 C CA . VAL A 1 82 ? 17.704 5.134 -4.717 1.00 96.06 82 VAL A CA 1
ATOM 654 C C . VAL A 1 82 ? 17.185 6.568 -4.682 1.00 96.06 82 VAL A C 1
ATOM 656 O O . VAL A 1 82 ? 17.967 7.498 -4.510 1.00 96.06 82 VAL A O 1
ATOM 659 N N . SER A 1 83 ? 15.875 6.758 -4.831 1.00 97.00 83 SER A N 1
ATOM 660 C CA . SER A 1 83 ? 15.219 8.051 -4.668 1.00 97.00 83 SER A CA 1
ATOM 661 C C . SER A 1 83 ? 13.780 7.846 -4.226 1.00 97.00 83 SER A C 1
ATOM 663 O O . SER A 1 83 ? 13.106 6.926 -4.689 1.00 97.00 83 SER A O 1
ATOM 665 N N . GLU A 1 84 ? 13.311 8.704 -3.331 1.00 96.81 84 GLU A N 1
ATOM 666 C CA . GLU A 1 84 ? 11.942 8.682 -2.844 1.00 96.81 84 GLU A CA 1
ATOM 667 C C . GLU A 1 84 ? 11.445 10.121 -2.639 1.00 96.81 84 GLU A C 1
ATOM 669 O O . GLU A 1 84 ? 12.168 10.983 -2.138 1.00 96.81 84 GLU A O 1
ATOM 674 N N . ARG A 1 85 ? 10.218 10.397 -3.080 1.00 97.12 85 ARG A N 1
ATOM 675 C CA . ARG A 1 85 ? 9.523 11.677 -2.934 1.00 97.12 85 ARG A CA 1
ATOM 676 C C . ARG A 1 85 ? 8.083 11.373 -2.556 1.00 97.12 85 ARG A C 1
ATOM 678 O O . ARG A 1 85 ? 7.351 10.799 -3.361 1.00 97.12 85 ARG A O 1
ATOM 685 N N . LYS A 1 86 ? 7.672 11.771 -1.356 1.00 96.81 86 LYS A N 1
ATOM 686 C CA . LYS A 1 86 ? 6.286 11.609 -0.908 1.00 96.81 86 LYS A CA 1
ATOM 687 C C . LYS A 1 86 ? 5.329 12.482 -1.736 1.00 96.81 86 LYS A C 1
ATOM 689 O O . LYS A 1 86 ? 5.757 13.523 -2.236 1.00 96.81 86 LYS A O 1
ATOM 694 N N . PRO A 1 87 ? 4.061 12.068 -1.901 1.00 95.19 87 PRO A N 1
ATOM 695 C CA . PRO A 1 87 ? 3.036 12.957 -2.435 1.00 95.19 87 PRO A CA 1
ATOM 696 C C . PRO A 1 87 ? 2.845 14.147 -1.484 1.00 95.19 87 PRO A C 1
ATOM 698 O O . PRO A 1 87 ? 2.775 13.967 -0.270 1.00 95.19 87 PRO A O 1
ATOM 701 N N . GLU A 1 88 ? 2.796 15.361 -2.029 1.00 93.00 88 GLU A N 1
ATOM 702 C CA . GLU A 1 88 ? 2.642 16.599 -1.255 1.00 93.00 88 GLU A CA 1
ATOM 703 C C . GLU A 1 88 ? 1.951 17.670 -2.105 1.00 93.00 88 GLU A C 1
ATOM 705 O O . GLU A 1 88 ? 2.263 17.830 -3.284 1.00 93.00 88 GLU A O 1
ATOM 710 N N . GLY A 1 89 ? 0.999 18.414 -1.528 1.00 85.62 89 GLY A N 1
ATOM 711 C CA . GLY A 1 89 ? 0.387 19.577 -2.187 1.00 85.62 89 GLY A CA 1
ATOM 712 C C . GLY A 1 89 ? -0.292 19.276 -3.533 1.00 85.62 89 GLY A C 1
ATOM 713 O O . GLY A 1 89 ? -0.347 20.147 -4.396 1.00 85.62 89 GLY A O 1
ATOM 714 N N . GLY A 1 90 ? -0.767 18.041 -3.738 1.00 84.81 90 GLY A N 1
ATOM 715 C CA . GLY A 1 90 ? -1.342 17.573 -5.007 1.00 84.81 90 GLY A CA 1
ATOM 716 C C . GLY A 1 90 ? -0.317 17.074 -6.034 1.00 84.81 90 GLY A C 1
ATOM 717 O O . GLY A 1 90 ? -0.711 16.537 -7.069 1.00 84.81 90 GLY A O 1
ATOM 718 N N . ALA A 1 91 ? 0.985 17.193 -5.762 1.00 93.12 91 ALA A N 1
ATOM 719 C CA . ALA A 1 91 ? 2.019 16.577 -6.582 1.00 93.12 91 ALA A CA 1
ATOM 720 C C . ALA A 1 91 ? 2.065 15.054 -6.346 1.00 93.12 91 ALA A C 1
ATOM 722 O O . ALA A 1 91 ? 1.937 14.602 -5.202 1.00 93.12 91 ALA A O 1
ATOM 723 N N . PRO A 1 92 ? 2.274 14.242 -7.400 1.00 96.06 92 PRO A N 1
ATOM 724 C CA . PRO A 1 92 ? 2.369 12.799 -7.251 1.00 96.06 92 PRO A CA 1
ATOM 725 C C . PRO A 1 92 ? 3.656 12.403 -6.519 1.00 96.06 92 PRO A C 1
ATOM 727 O O . PRO A 1 92 ? 4.727 12.970 -6.750 1.00 96.06 92 PRO A O 1
ATOM 730 N N . GLY A 1 93 ? 3.558 11.371 -5.688 1.00 97.25 93 GLY A N 1
ATOM 731 C CA . GLY A 1 93 ? 4.712 10.716 -5.092 1.00 97.25 93 GLY A CA 1
ATOM 732 C C . GLY A 1 93 ? 5.493 9.904 -6.126 1.00 97.25 93 GLY A C 1
ATOM 733 O O . GLY A 1 93 ? 4.940 9.451 -7.134 1.00 97.25 93 GLY A O 1
ATOM 734 N N . ARG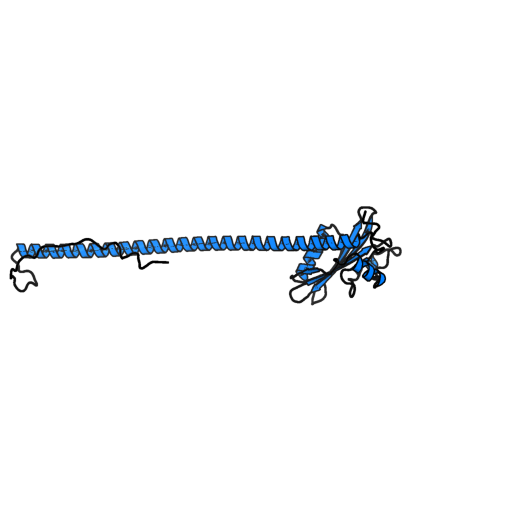 A 1 94 ? 6.786 9.697 -5.876 1.00 98.19 94 ARG A N 1
ATOM 735 C CA . ARG A 1 94 ? 7.676 8.896 -6.723 1.00 98.19 94 ARG A CA 1
ATOM 736 C C . ARG A 1 94 ? 8.629 8.058 -5.884 1.00 98.19 94 ARG A C 1
ATOM 738 O O . ARG A 1 94 ? 9.200 8.559 -4.923 1.00 98.19 94 ARG A O 1
ATOM 745 N N . ILE A 1 95 ? 8.841 6.811 -6.286 1.00 98.44 95 ILE A N 1
ATOM 746 C CA . ILE A 1 95 ? 9.862 5.931 -5.716 1.00 98.44 95 ILE A CA 1
ATOM 747 C C . ILE A 1 95 ? 10.645 5.322 -6.869 1.00 98.44 95 ILE A C 1
ATOM 749 O O . ILE A 1 95 ? 10.058 4.713 -7.761 1.00 98.44 95 ILE A O 1
ATOM 753 N N . GLU A 1 96 ? 11.959 5.486 -6.856 1.00 97.88 96 GLU A N 1
ATOM 754 C CA . GLU A 1 96 ? 12.871 4.847 -7.796 1.00 97.88 96 GLU A CA 1
ATOM 755 C C . GLU A 1 96 ? 13.705 3.817 -7.054 1.00 97.88 96 GLU A C 1
ATOM 757 O O . GLU A 1 96 ? 14.331 4.118 -6.033 1.00 97.88 96 GLU A O 1
ATOM 762 N N . ALA A 1 97 ? 13.727 2.599 -7.579 1.00 96.81 97 ALA A N 1
ATOM 763 C CA . ALA A 1 97 ? 14.464 1.503 -6.996 1.00 96.81 97 ALA A CA 1
ATOM 764 C C . ALA A 1 97 ? 15.208 0.698 -8.054 1.00 96.81 97 ALA A C 1
ATOM 766 O O . ALA A 1 97 ? 14.883 0.683 -9.243 1.00 96.81 97 ALA A O 1
ATOM 767 N N . VAL A 1 98 ? 16.229 0.013 -7.569 1.00 93.88 98 VAL A N 1
ATOM 768 C CA . VAL A 1 98 ? 17.121 -0.824 -8.342 1.00 93.88 98 VAL A CA 1
ATOM 769 C C . VAL A 1 98 ? 16.995 -2.257 -7.839 1.00 93.88 98 VAL A C 1
ATOM 771 O O . VAL A 1 98 ? 16.978 -2.510 -6.632 1.00 93.88 98 VAL A O 1
ATOM 774 N N . THR A 1 99 ? 16.912 -3.202 -8.768 1.00 88.88 99 THR A N 1
ATOM 775 C CA . THR A 1 99 ? 16.753 -4.629 -8.476 1.00 88.88 99 THR A CA 1
ATOM 776 C C . THR A 1 99 ? 17.828 -5.442 -9.184 1.00 88.88 99 THR A C 1
ATOM 778 O O . THR A 1 99 ? 18.201 -5.149 -10.318 1.00 88.88 99 THR A O 1
ATOM 781 N N . ASN A 1 100 ? 18.349 -6.461 -8.502 1.00 80.94 100 ASN A N 1
ATOM 782 C CA . ASN A 1 100 ? 19.356 -7.360 -9.054 1.00 80.94 100 ASN A CA 1
ATOM 783 C C . ASN A 1 100 ? 18.680 -8.651 -9.520 1.00 80.94 100 ASN A C 1
ATOM 785 O O . ASN A 1 100 ? 17.951 -9.292 -8.760 1.00 80.94 100 ASN A O 1
ATOM 789 N N . THR A 1 101 ? 18.931 -9.066 -10.760 1.00 66.25 101 THR A N 1
ATOM 790 C CA . THR A 1 101 ? 18.435 -10.353 -11.264 1.00 66.25 101 THR A CA 1
ATOM 791 C C . THR A 1 101 ? 19.333 -11.510 -10.819 1.00 66.25 101 THR A C 1
ATOM 793 O O . THR A 1 101 ? 20.550 -11.486 -11.003 1.00 66.25 101 THR A O 1
ATOM 796 N N . LEU A 1 102 ? 18.719 -12.559 -10.253 1.00 53.34 102 LEU A N 1
ATOM 797 C CA . LEU A 1 102 ? 19.418 -13.685 -9.612 1.00 53.34 102 LEU A CA 1
ATOM 798 C C . LEU A 1 102 ? 20.340 -14.494 -10.543 1.00 53.34 102 LEU A C 1
ATOM 800 O O . LEU A 1 102 ? 21.242 -15.163 -10.055 1.00 53.34 102 LEU A O 1
ATOM 804 N N . PHE A 1 103 ? 20.094 -14.491 -11.857 1.00 48.16 103 PHE A N 1
ATOM 805 C CA . PHE A 1 103 ? 20.732 -15.443 -12.778 1.00 48.16 103 PHE A CA 1
ATOM 806 C C . PHE A 1 103 ? 21.922 -14.867 -13.565 1.00 48.16 103 PHE A C 1
ATOM 808 O O . PHE A 1 103 ? 22.674 -15.628 -14.162 1.00 48.16 103 PHE A O 1
ATOM 815 N N . MET A 1 104 ? 22.125 -13.544 -13.548 1.00 52.91 104 MET A N 1
ATOM 816 C CA . MET A 1 104 ? 23.249 -12.900 -14.250 1.00 52.91 104 MET A CA 1
ATOM 817 C C . MET A 1 104 ? 23.793 -11.629 -13.576 1.00 52.91 104 MET A C 1
ATOM 819 O O . MET A 1 104 ? 24.724 -11.023 -14.098 1.00 52.91 104 MET A O 1
ATOM 823 N N . GLY A 1 105 ? 23.239 -11.195 -12.437 1.00 58.62 105 GLY A N 1
ATOM 824 C CA . GLY A 1 105 ? 23.698 -9.973 -11.770 1.00 58.62 105 GLY A CA 1
ATOM 825 C C . GLY A 1 105 ? 23.373 -8.686 -12.535 1.00 58.62 105 GLY A C 1
ATOM 826 O O . GLY A 1 105 ? 23.892 -7.630 -12.184 1.00 58.62 105 GLY A O 1
ATOM 827 N N . TYR A 1 106 ? 22.512 -8.745 -13.560 1.00 69.06 106 TYR A N 1
ATOM 828 C CA . TYR A 1 106 ? 22.074 -7.542 -14.257 1.00 69.06 106 TYR A CA 1
ATOM 829 C C . TYR A 1 106 ? 21.161 -6.724 -13.355 1.00 69.06 106 TYR A C 1
ATOM 831 O O . TYR A 1 106 ? 20.210 -7.234 -12.749 1.00 69.06 106 TYR A O 1
ATOM 839 N N . THR A 1 107 ? 21.501 -5.447 -13.278 1.00 79.94 107 THR A N 1
ATOM 840 C CA . THR A 1 107 ? 20.769 -4.422 -12.560 1.00 79.94 107 THR A CA 1
ATOM 841 C C . THR A 1 107 ? 19.630 -3.918 -13.439 1.00 79.94 107 THR A C 1
ATOM 843 O O . THR A 1 107 ? 19.871 -3.436 -14.543 1.00 79.94 107 THR A O 1
ATOM 846 N N . ASP A 1 108 ? 18.401 -4.012 -12.948 1.00 89.88 108 ASP A N 1
ATOM 847 C CA . ASP A 1 108 ? 17.220 -3.443 -13.592 1.00 89.88 108 ASP A CA 1
ATOM 848 C C . ASP A 1 108 ? 16.670 -2.292 -12.752 1.00 89.88 108 ASP A C 1
ATOM 850 O O . ASP A 1 108 ? 16.899 -2.206 -11.541 1.00 89.88 108 ASP A O 1
ATOM 854 N N . ASP A 1 109 ? 15.908 -1.423 -13.403 1.00 95.00 109 ASP A N 1
ATOM 855 C CA . ASP A 1 109 ? 15.342 -0.238 -12.784 1.00 95.00 109 ASP A CA 1
ATOM 856 C C . ASP A 1 109 ? 13.822 -0.349 -12.700 1.00 95.00 109 ASP A C 1
ATOM 858 O O . ASP A 1 109 ? 13.146 -0.882 -13.592 1.00 95.00 109 ASP A O 1
ATOM 862 N N . ILE A 1 110 ? 13.267 0.179 -11.615 1.00 97.12 110 ILE A N 1
ATOM 863 C CA . ILE A 1 110 ? 11.832 0.340 -11.452 1.00 97.12 110 ILE A CA 1
ATOM 864 C C . ILE A 1 110 ? 11.527 1.715 -10.879 1.00 97.12 110 ILE A C 1
ATOM 866 O O . ILE A 1 110 ? 12.201 2.200 -9.972 1.00 97.12 110 ILE A O 1
ATOM 870 N N . VAL A 1 111 ? 10.501 2.349 -11.427 1.00 98.31 111 VAL A N 1
ATOM 871 C CA . VAL A 1 111 ? 9.947 3.587 -10.904 1.00 98.31 111 VAL A CA 1
ATOM 872 C C . VAL A 1 111 ? 8.461 3.399 -10.660 1.00 98.31 111 VAL A C 1
ATOM 874 O O . VAL A 1 111 ? 7.736 2.832 -11.481 1.00 98.31 111 VAL A O 1
ATOM 877 N N . VAL A 1 112 ? 8.015 3.885 -9.514 1.00 98.56 112 VAL A N 1
ATOM 878 C CA . VAL A 1 112 ? 6.615 3.945 -9.122 1.00 98.56 112 VAL A CA 1
ATOM 879 C C . VAL A 1 112 ? 6.225 5.400 -8.975 1.00 98.56 112 VAL A C 1
ATOM 881 O O . VAL A 1 112 ? 6.941 6.179 -8.348 1.00 98.56 112 VAL A O 1
ATOM 884 N N . ARG A 1 113 ? 5.087 5.766 -9.555 1.00 98.56 113 ARG A N 1
ATOM 885 C CA . ARG A 1 113 ? 4.431 7.058 -9.381 1.00 98.56 113 ARG A CA 1
ATOM 886 C C . ARG A 1 113 ? 3.091 6.825 -8.696 1.00 98.56 113 ARG A C 1
ATOM 888 O O . ARG A 1 113 ? 2.303 6.013 -9.170 1.00 98.56 113 ARG A O 1
ATOM 895 N N . VAL A 1 114 ? 2.829 7.556 -7.619 1.00 98.31 114 VAL A N 1
ATOM 896 C CA . VAL A 1 114 ? 1.551 7.515 -6.897 1.00 98.31 114 VAL A CA 1
ATOM 897 C C . VAL A 1 114 ? 0.862 8.860 -7.043 1.00 98.31 114 VAL A C 1
ATOM 899 O O . VAL A 1 114 ? 1.398 9.874 -6.607 1.00 98.31 114 VAL A O 1
ATOM 902 N N . SER A 1 115 ? -0.311 8.876 -7.667 1.00 97.25 115 SER A N 1
ATOM 903 C CA . SER A 1 115 ? -1.078 10.099 -7.922 1.00 97.25 115 SER A CA 1
ATOM 904 C C . SER A 1 115 ? -2.373 10.089 -7.117 1.00 97.25 115 SER A C 1
ATOM 906 O O . SER A 1 115 ? -3.047 9.061 -7.048 1.00 97.25 115 SER A O 1
ATOM 908 N N . ALA A 1 116 ? -2.720 11.232 -6.526 1.00 95.81 116 ALA A N 1
ATOM 909 C CA . ALA A 1 116 ? -3.983 11.403 -5.818 1.00 95.81 116 ALA A CA 1
ATOM 910 C C . ALA A 1 116 ? -5.160 11.479 -6.805 1.00 95.81 116 ALA A C 1
ATOM 912 O O . ALA A 1 116 ? -5.072 12.160 -7.828 1.00 95.81 116 ALA A O 1
ATOM 913 N N . GLY A 1 117 ? -6.254 10.798 -6.478 1.00 89.75 117 GLY A N 1
ATOM 914 C CA . GLY A 1 117 ? -7.560 10.917 -7.118 1.00 89.75 117 GLY A CA 1
ATOM 915 C C . GLY A 1 117 ? -8.621 11.402 -6.125 1.00 89.75 117 GLY A C 1
ATOM 916 O O . GLY A 1 117 ? -8.316 11.900 -5.039 1.00 89.75 117 GLY A O 1
ATOM 917 N N . THR A 1 118 ? -9.896 11.273 -6.489 1.00 87.19 118 THR A N 1
ATOM 918 C CA . THR A 1 118 ? -11.016 11.650 -5.613 1.00 87.19 118 THR A CA 1
ATOM 919 C C . THR A 1 118 ? -11.408 10.474 -4.720 1.00 87.19 118 THR A C 1
ATOM 921 O O . THR A 1 118 ? -12.178 9.618 -5.133 1.00 87.19 118 THR A O 1
ATOM 924 N N . GLY A 1 119 ? -10.880 10.435 -3.492 1.00 86.94 119 GLY A N 1
ATOM 925 C CA . GLY A 1 119 ? -11.144 9.340 -2.540 1.00 86.94 119 GLY A CA 1
ATOM 926 C C . GLY A 1 119 ? -10.388 8.040 -2.844 1.00 86.94 119 GLY A C 1
ATOM 927 O O . GLY A 1 119 ? -10.577 7.040 -2.159 1.00 86.94 119 GLY A O 1
ATOM 928 N N . GLU A 1 120 ? -9.513 8.071 -3.844 1.00 95.81 120 GLU A N 1
ATOM 929 C CA . GLU A 1 120 ? -8.670 6.962 -4.274 1.00 95.81 120 GLU A CA 1
ATOM 930 C C . GLU A 1 120 ? -7.279 7.475 -4.656 1.00 95.81 120 GLU A C 1
ATOM 932 O O . GLU A 1 120 ? -7.066 8.677 -4.848 1.00 95.81 120 GLU A O 1
ATOM 937 N N . ALA A 1 121 ? -6.334 6.559 -4.814 1.00 97.12 121 ALA A N 1
ATOM 938 C CA . ALA A 1 121 ? -5.010 6.838 -5.338 1.00 97.12 121 ALA A CA 1
ATOM 939 C C . ALA A 1 121 ? -4.635 5.821 -6.415 1.00 97.12 121 ALA A C 1
ATOM 941 O O . ALA A 1 121 ? -5.006 4.646 -6.365 1.00 97.12 121 ALA A O 1
ATOM 942 N N . ARG A 1 122 ? -3.860 6.284 -7.393 1.00 97.56 122 ARG A N 1
ATOM 943 C CA . ARG A 1 122 ? -3.414 5.492 -8.537 1.00 97.56 122 ARG A CA 1
ATOM 944 C C . ARG A 1 122 ? -1.911 5.264 -8.487 1.00 97.56 122 ARG A C 1
ATOM 946 O O . ARG A 1 122 ? -1.142 6.217 -8.384 1.00 97.56 122 ARG A O 1
ATOM 953 N N . ILE A 1 123 ? -1.506 4.011 -8.646 1.00 98.38 123 ILE A N 1
ATOM 954 C CA . ILE A 1 123 ? -0.125 3.557 -8.770 1.00 98.38 123 ILE A CA 1
ATOM 955 C C . ILE A 1 123 ? 0.165 3.263 -10.245 1.00 98.38 123 ILE A C 1
ATOM 957 O O . ILE A 1 123 ? -0.351 2.296 -10.813 1.00 98.38 123 ILE A O 1
ATOM 961 N N . ASP A 1 124 ? 1.032 4.072 -10.847 1.00 98.44 124 ASP A N 1
ATOM 962 C CA . ASP A 1 124 ? 1.659 3.771 -12.131 1.00 98.44 124 ASP A CA 1
ATOM 963 C C . ASP A 1 124 ? 3.077 3.244 -11.901 1.00 98.44 124 ASP A C 1
ATOM 965 O O . ASP A 1 124 ? 3.821 3.757 -11.064 1.00 98.44 124 ASP A O 1
ATOM 969 N N . VAL A 1 125 ? 3.483 2.241 -12.671 1.00 98.50 125 VAL A N 1
ATOM 970 C CA . VAL A 1 125 ? 4.784 1.589 -12.548 1.00 98.50 125 VAL A CA 1
ATOM 971 C C . VAL A 1 125 ? 5.425 1.481 -13.917 1.00 98.50 125 VAL A C 1
ATOM 973 O O . VAL A 1 125 ? 4.774 1.087 -14.882 1.00 98.50 125 VAL A O 1
ATOM 976 N N . ARG A 1 126 ? 6.721 1.766 -13.991 1.00 98.12 126 ARG A N 1
ATOM 977 C CA . ARG A 1 126 ? 7.549 1.426 -15.145 1.00 98.12 126 ARG A CA 1
ATOM 978 C C . ARG A 1 126 ? 8.755 0.638 -14.685 1.00 98.12 126 ARG A C 1
ATOM 980 O O . ARG A 1 126 ? 9.399 1.003 -13.705 1.00 98.12 126 ARG A O 1
ATOM 987 N N . SER A 1 127 ? 9.065 -0.438 -15.394 1.00 96.94 127 SER A N 1
ATOM 988 C CA . SER A 1 127 ? 10.244 -1.246 -15.137 1.00 96.94 127 SER A CA 1
ATOM 989 C C . SER A 1 127 ? 11.010 -1.490 -16.427 1.00 96.94 127 SER A C 1
ATOM 991 O O . SER A 1 127 ? 10.434 -1.941 -17.415 1.00 96.94 127 SER A O 1
ATOM 993 N N . ALA A 1 128 ? 12.302 -1.175 -16.401 1.00 95.56 128 ALA A N 1
ATOM 994 C CA . ALA A 1 128 ? 13.155 -1.157 -17.577 1.00 95.56 128 ALA A CA 1
ATOM 995 C C . ALA A 1 128 ? 14.501 -1.816 -17.278 1.00 95.56 128 ALA A C 1
ATOM 997 O O . ALA A 1 128 ? 15.136 -1.532 -16.258 1.00 95.56 128 ALA A O 1
ATOM 998 N N . SER A 1 129 ? 14.950 -2.663 -18.197 1.00 93.56 129 SER A N 1
ATOM 999 C CA . SER A 1 129 ? 16.233 -3.343 -18.088 1.00 93.56 129 SER A CA 1
ATOM 1000 C C . SER A 1 129 ? 17.373 -2.468 -18.583 1.00 93.56 129 SER A C 1
ATOM 1002 O O . SER A 1 129 ? 17.269 -1.824 -19.630 1.00 93.56 129 SER A O 1
ATOM 1004 N N . ARG A 1 130 ? 18.488 -2.457 -17.844 1.00 91.88 130 ARG A N 1
ATOM 1005 C CA . ARG A 1 130 ? 19.678 -1.680 -18.229 1.00 91.88 130 ARG A CA 1
ATOM 1006 C C . ARG A 1 130 ? 20.449 -2.307 -19.380 1.00 91.88 130 ARG A C 1
ATOM 1008 O O . ARG A 1 130 ? 21.121 -1.580 -20.093 1.00 91.88 130 ARG A O 1
ATOM 1015 N N . TYR A 1 131 ? 20.357 -3.620 -19.562 1.00 89.44 131 TYR A N 1
ATOM 1016 C CA . TYR A 1 131 ? 21.143 -4.342 -20.556 1.00 89.44 131 TYR A CA 1
ATOM 1017 C C . TYR A 1 131 ? 20.284 -5.331 -21.338 1.00 89.44 131 TYR A C 1
ATOM 1019 O O . TYR A 1 131 ? 19.376 -5.954 -20.787 1.00 89.44 131 TYR A O 1
ATOM 1027 N N . GLY A 1 132 ? 20.613 -5.484 -22.622 1.00 88.25 132 GLY A N 1
ATOM 1028 C CA . GLY A 1 132 ? 19.932 -6.383 -23.550 1.00 88.25 132 GLY A CA 1
ATOM 1029 C C . GLY A 1 132 ? 18.597 -5.840 -24.063 1.00 88.25 132 GLY A C 1
ATOM 1030 O O . GLY A 1 132 ? 17.947 -5.016 -23.425 1.00 88.25 132 GLY A O 1
ATOM 1031 N N . ASP A 1 133 ? 18.182 -6.335 -25.228 1.00 88.12 133 ASP A N 1
ATOM 1032 C CA . ASP A 1 133 ? 16.958 -5.904 -25.922 1.00 88.12 133 ASP A CA 1
ATOM 1033 C C . ASP A 1 133 ? 15.703 -6.701 -25.517 1.00 88.12 133 ASP A C 1
ATOM 1035 O O . ASP A 1 133 ? 14.592 -6.368 -25.923 1.00 88.12 133 ASP A O 1
ATOM 1039 N N . HIS A 1 134 ? 15.872 -7.808 -24.790 1.00 90.12 134 HIS A N 1
ATOM 1040 C CA . HIS A 1 134 ? 14.791 -8.727 -24.436 1.00 90.12 134 HIS A CA 1
ATOM 1041 C C . HIS A 1 134 ? 14.886 -9.116 -22.964 1.00 90.12 134 HIS A C 1
ATOM 1043 O O . HIS A 1 134 ? 15.872 -9.716 -22.541 1.00 90.12 134 HIS A O 1
ATOM 1049 N N . ASP A 1 135 ? 13.844 -8.808 -22.195 1.00 88.56 135 ASP A N 1
ATOM 1050 C CA . ASP A 1 135 ? 13.778 -9.097 -20.760 1.00 88.56 135 ASP A CA 1
ATOM 1051 C C . ASP A 1 135 ? 13.172 -10.475 -20.428 1.00 88.56 135 ASP A C 1
ATOM 1053 O O . ASP A 1 135 ? 13.051 -10.837 -19.254 1.00 88.56 135 ASP A O 1
ATOM 1057 N N . PHE A 1 136 ? 12.723 -11.236 -21.433 1.00 89.81 136 PHE A N 1
ATOM 1058 C CA . PHE A 1 136 ? 12.001 -12.505 -21.273 1.00 89.81 136 PHE A CA 1
ATOM 1059 C C . PHE A 1 136 ? 10.813 -12.388 -20.284 1.00 89.81 136 PHE A C 1
ATOM 1061 O O . PHE A 1 136 ? 10.481 -13.309 -19.519 1.00 89.81 136 PHE A O 1
ATOM 1068 N N . GLY A 1 137 ? 10.176 -11.212 -20.259 1.00 91.25 137 GLY A N 1
ATOM 1069 C CA . GLY A 1 137 ? 9.100 -10.786 -19.366 1.00 91.25 137 GLY A CA 1
ATOM 1070 C C . GLY A 1 137 ? 9.485 -10.651 -17.892 1.00 91.25 137 GLY A C 1
ATOM 1071 O O . GLY A 1 137 ? 8.631 -10.838 -17.019 1.00 91.25 137 GLY A O 1
ATOM 1072 N N . ALA A 1 138 ? 10.754 -10.387 -17.584 1.00 91.81 138 ALA A N 1
ATOM 1073 C CA . ALA A 1 138 ? 11.203 -10.086 -16.229 1.00 91.81 138 ALA A CA 1
ATOM 1074 C C . ALA A 1 138 ? 10.571 -8.799 -15.679 1.00 91.81 138 ALA A C 1
ATOM 1076 O O . ALA A 1 138 ? 10.125 -8.802 -14.528 1.00 91.81 138 ALA A O 1
ATOM 1077 N N . ASN A 1 139 ? 10.434 -7.753 -16.500 1.00 94.56 139 ASN A N 1
ATOM 1078 C CA . ASN A 1 139 ? 9.803 -6.491 -16.111 1.00 94.56 139 ASN A CA 1
ATOM 1079 C C . ASN A 1 139 ? 8.326 -6.696 -15.770 1.00 94.56 139 ASN A C 1
ATOM 1081 O O . ASN A 1 139 ? 7.864 -6.272 -14.711 1.00 94.56 139 ASN A O 1
ATOM 1085 N N . ALA A 1 140 ? 7.617 -7.470 -16.594 1.00 95.75 140 ALA A N 1
ATOM 1086 C CA . ALA A 1 140 ? 6.231 -7.851 -16.346 1.00 95.75 140 ALA A CA 1
ATOM 1087 C C . ALA A 1 140 ? 6.069 -8.590 -15.008 1.00 95.75 140 ALA A C 1
ATOM 1089 O O . ALA A 1 140 ? 5.195 -8.271 -14.201 1.00 95.75 140 ALA A O 1
ATOM 1090 N N . ARG A 1 141 ? 6.943 -9.571 -14.737 1.00 94.69 141 ARG A N 1
ATOM 1091 C CA . ARG A 1 141 ? 6.940 -10.305 -13.462 1.00 94.69 141 ARG A CA 1
ATOM 1092 C C . ARG A 1 141 ? 7.230 -9.391 -12.272 1.00 94.69 141 ARG A C 1
ATOM 1094 O O . ARG A 1 141 ? 6.601 -9.572 -11.233 1.00 94.69 141 ARG A O 1
ATOM 1101 N N . ARG A 1 142 ? 8.147 -8.428 -12.401 1.00 95.38 142 ARG A N 1
ATOM 1102 C CA . ARG A 1 142 ? 8.462 -7.472 -11.326 1.00 95.38 142 ARG A CA 1
ATOM 1103 C C . ARG A 1 142 ? 7.276 -6.581 -10.988 1.00 95.38 142 ARG A C 1
ATOM 1105 O O . ARG A 1 142 ? 6.931 -6.495 -9.814 1.00 95.38 142 ARG A O 1
ATOM 1112 N N . ILE A 1 143 ? 6.600 -6.018 -11.988 1.00 97.69 143 ILE A N 1
ATOM 1113 C CA . ILE A 1 143 ? 5.397 -5.201 -11.759 1.00 97.69 143 ILE A CA 1
ATOM 1114 C C . ILE A 1 143 ? 4.312 -6.023 -11.050 1.00 97.69 143 ILE A C 1
ATOM 1116 O O . ILE A 1 143 ? 3.772 -5.589 -10.036 1.00 97.69 143 ILE A O 1
ATOM 1120 N N . ARG A 1 144 ? 4.050 -7.256 -11.505 1.00 97.81 144 ARG A N 1
ATOM 1121 C CA . ARG A 1 144 ? 3.071 -8.146 -10.854 1.00 97.81 144 ARG A CA 1
ATOM 1122 C C . ARG A 1 144 ? 3.438 -8.483 -9.407 1.00 97.81 144 ARG A C 1
ATOM 1124 O O . ARG A 1 144 ? 2.556 -8.518 -8.551 1.00 97.81 144 ARG A O 1
ATOM 1131 N N . ARG A 1 145 ? 4.723 -8.723 -9.118 1.00 97.19 145 ARG A N 1
ATOM 1132 C CA . ARG A 1 145 ? 5.206 -8.977 -7.749 1.00 97.19 145 ARG A CA 1
ATOM 1133 C C . ARG A 1 145 ? 4.995 -7.768 -6.847 1.00 97.19 145 ARG A C 1
ATOM 1135 O O . ARG A 1 145 ? 4.427 -7.932 -5.777 1.00 97.19 145 ARG A O 1
ATOM 1142 N N . LEU A 1 146 ? 5.364 -6.573 -7.310 1.00 98.06 146 LEU A N 1
ATOM 1143 C CA . LEU A 1 146 ? 5.106 -5.333 -6.578 1.00 98.06 146 LEU A CA 1
ATOM 1144 C C . LEU A 1 146 ? 3.618 -5.191 -6.248 1.00 98.06 146 LEU A C 1
ATOM 1146 O O . LEU A 1 146 ? 3.256 -4.974 -5.100 1.00 98.06 146 LEU A O 1
ATOM 1150 N N . PHE A 1 147 ? 2.750 -5.374 -7.239 1.00 98.50 147 PHE A N 1
ATOM 1151 C CA . PHE A 1 147 ? 1.302 -5.302 -7.056 1.00 98.50 147 PHE A CA 1
ATOM 1152 C C . PHE A 1 147 ? 0.753 -6.351 -6.088 1.00 98.50 147 PHE A C 1
ATOM 1154 O O . PHE A 1 147 ? -0.159 -6.055 -5.321 1.00 98.50 147 PHE A O 1
ATOM 1161 N N . THR A 1 148 ? 1.314 -7.557 -6.094 1.00 98.38 148 THR A N 1
ATOM 1162 C CA . THR A 1 148 ? 0.952 -8.606 -5.131 1.00 98.38 148 THR A CA 1
ATOM 1163 C C . THR A 1 148 ? 1.315 -8.181 -3.709 1.00 98.38 148 THR A C 1
ATOM 1165 O O . THR A 1 148 ? 0.485 -8.267 -2.811 1.00 98.38 148 THR A O 1
ATOM 1168 N N . GLU A 1 149 ? 2.519 -7.644 -3.515 1.00 98.06 149 GLU A N 1
ATOM 1169 C CA . GLU A 1 149 ? 2.987 -7.178 -2.209 1.00 98.06 149 GLU A CA 1
ATOM 1170 C C . GLU A 1 149 ? 2.221 -5.957 -1.699 1.00 98.06 149 GLU A C 1
ATOM 1172 O O . GLU A 1 149 ? 1.948 -5.867 -0.503 1.00 98.06 149 GLU A O 1
ATOM 1177 N N . VAL A 1 150 ? 1.837 -5.031 -2.580 1.00 98.12 150 VAL A N 1
ATOM 1178 C CA . VAL A 1 150 ? 0.986 -3.888 -2.216 1.00 98.12 150 VAL A CA 1
ATOM 1179 C C . VAL A 1 150 ? -0.367 -4.373 -1.698 1.00 98.12 150 VAL A C 1
ATOM 1181 O O . VAL A 1 150 ? -0.795 -3.945 -0.627 1.00 98.12 150 VAL A O 1
ATOM 1184 N N . LYS A 1 151 ? -1.011 -5.310 -2.406 1.00 97.69 151 LYS A N 1
ATOM 1185 C CA . LYS A 1 151 ? -2.287 -5.901 -1.972 1.00 97.69 151 LYS A CA 1
ATOM 1186 C C . LYS A 1 151 ? -2.157 -6.629 -0.636 1.00 97.69 151 LYS A C 1
ATOM 1188 O O . LYS A 1 151 ? -2.970 -6.402 0.249 1.00 97.69 151 LYS A O 1
ATOM 1193 N N . ALA A 1 152 ? -1.104 -7.426 -0.456 1.00 97.19 152 ALA A N 1
ATOM 1194 C CA . ALA A 1 152 ? -0.856 -8.117 0.808 1.00 97.19 152 ALA A CA 1
ATOM 1195 C C . ALA A 1 152 ? -0.659 -7.136 1.981 1.00 97.19 152 ALA A C 1
ATOM 1197 O O . ALA A 1 152 ? -1.142 -7.379 3.087 1.00 97.19 152 ALA A O 1
ATOM 1198 N N . GLY A 1 153 ? 0.021 -6.007 1.743 1.00 95.94 153 GLY A N 1
ATOM 1199 C CA . GLY A 1 153 ? 0.160 -4.933 2.731 1.00 95.94 153 GLY A CA 1
ATOM 1200 C C . GLY A 1 153 ? -1.180 -4.291 3.097 1.00 95.94 153 GLY A C 1
ATOM 1201 O O . GLY A 1 153 ? -1.457 -4.086 4.278 1.00 95.94 153 GLY A O 1
ATOM 1202 N N . LEU A 1 154 ? -2.029 -4.037 2.098 1.00 95.75 154 LEU A N 1
ATOM 1203 C CA . LEU A 1 154 ? -3.372 -3.492 2.296 1.00 95.75 154 LEU A CA 1
ATOM 1204 C C . LEU A 1 154 ? -4.253 -4.439 3.125 1.00 95.75 154 LEU A C 1
ATOM 1206 O O . LEU A 1 154 ? -4.801 -4.023 4.142 1.00 95.75 154 LEU A O 1
ATOM 1210 N N . GLU A 1 155 ? -4.338 -5.712 2.733 1.00 95.19 155 GLU A N 1
ATOM 1211 C CA . GLU A 1 155 ? -5.134 -6.734 3.429 1.00 95.19 155 GLU A CA 1
ATOM 1212 C C . GLU A 1 155 ? -4.682 -6.912 4.883 1.00 95.19 155 GLU A C 1
ATOM 1214 O O . GLU A 1 155 ? -5.501 -7.047 5.796 1.00 95.19 155 GLU A O 1
ATOM 1219 N N . LYS A 1 156 ? -3.365 -6.878 5.120 1.00 93.88 156 LYS A N 1
ATOM 1220 C CA . LYS A 1 156 ? -2.804 -6.920 6.471 1.00 93.88 156 LYS A CA 1
ATOM 1221 C C . LYS A 1 156 ? -3.262 -5.716 7.299 1.00 93.88 156 LYS A C 1
ATOM 1223 O O . LYS A 1 156 ? -3.732 -5.910 8.418 1.00 93.88 156 LYS A O 1
ATOM 1228 N N . GLY A 1 157 ? -3.165 -4.503 6.751 1.00 90.62 157 GLY A N 1
ATOM 1229 C CA . GLY A 1 157 ? -3.606 -3.285 7.433 1.00 90.62 157 GLY A CA 1
ATOM 1230 C C . GLY A 1 157 ? -5.107 -3.289 7.748 1.00 90.62 157 GLY A C 1
ATOM 1231 O O . GLY A 1 157 ? -5.511 -2.947 8.859 1.00 90.62 157 GLY A O 1
ATOM 1232 N N . GLU A 1 158 ? -5.941 -3.746 6.810 1.00 92.69 158 GLU A N 1
ATOM 1233 C CA . GLU A 1 158 ? -7.389 -3.895 7.017 1.00 92.69 158 GLU A CA 1
ATOM 1234 C C . GLU A 1 158 ? -7.715 -4.905 8.119 1.00 92.69 158 GLU A C 1
ATOM 1236 O O . GLU A 1 158 ? -8.570 -4.653 8.975 1.00 92.69 158 GLU A O 1
ATOM 1241 N N . ARG A 1 159 ? -7.011 -6.040 8.133 1.00 93.69 159 ARG A N 1
ATOM 1242 C CA . ARG A 1 159 ? -7.183 -7.067 9.158 1.00 93.69 159 ARG A CA 1
ATOM 1243 C C . ARG A 1 159 ? -6.808 -6.553 10.544 1.00 93.69 159 ARG A C 1
ATOM 1245 O O . ARG A 1 159 ? -7.572 -6.754 11.485 1.00 93.69 159 ARG A O 1
ATOM 1252 N N . GLU A 1 160 ? -5.668 -5.883 10.675 1.00 93.06 160 GLU A N 1
ATOM 1253 C CA . GLU A 1 160 ? -5.227 -5.304 11.949 1.00 93.06 160 GLU A CA 1
ATOM 1254 C C . GLU A 1 160 ? -6.229 -4.254 12.457 1.00 93.06 160 GLU A C 1
ATOM 1256 O O . GLU A 1 160 ? -6.616 -4.272 13.629 1.00 93.06 160 GLU A O 1
ATOM 1261 N N . ALA A 1 161 ? -6.736 -3.393 11.569 1.00 91.62 161 ALA A N 1
ATOM 1262 C CA . ALA A 1 161 ? -7.770 -2.418 11.909 1.00 91.62 161 ALA A CA 1
ATOM 1263 C C . ALA A 1 161 ? -9.071 -3.088 12.390 1.00 91.62 161 ALA A C 1
ATOM 1265 O O . ALA A 1 161 ? -9.665 -2.656 13.386 1.00 91.62 161 ALA A O 1
ATOM 1266 N N . LEU A 1 162 ? -9.500 -4.168 11.727 1.00 93.81 162 LEU A N 1
ATOM 1267 C CA . LEU A 1 162 ? -10.673 -4.945 12.126 1.00 93.81 162 LEU A CA 1
ATOM 1268 C C . LEU A 1 162 ? -10.478 -5.596 13.501 1.00 93.81 162 LEU A C 1
ATOM 1270 O O . LEU A 1 162 ? -11.372 -5.519 14.345 1.00 93.81 162 LEU A O 1
ATOM 1274 N N . GLU A 1 163 ? -9.321 -6.207 13.751 1.00 94.50 163 GLU A N 1
ATOM 1275 C CA . GLU A 1 163 ? -9.004 -6.835 15.038 1.00 94.50 163 GLU A CA 1
ATOM 1276 C C . GLU A 1 163 ? -9.036 -5.807 16.181 1.00 94.50 163 GLU A C 1
ATOM 1278 O O . GLU A 1 163 ? -9.661 -6.054 17.219 1.00 94.50 163 GLU A O 1
ATOM 1283 N N . ILE A 1 164 ? -8.468 -4.615 15.971 1.00 95.38 164 ILE A N 1
ATOM 1284 C CA . ILE A 1 164 ? -8.527 -3.508 16.938 1.00 95.38 164 ILE A CA 1
ATOM 1285 C C . ILE A 1 164 ? -9.979 -3.069 17.180 1.00 95.38 164 ILE A C 1
ATOM 1287 O O . ILE A 1 164 ? -10.397 -2.901 18.332 1.00 95.38 164 ILE A O 1
ATOM 1291 N N . ALA A 1 165 ? -10.774 -2.905 16.119 1.00 95.56 165 ALA A N 1
ATOM 1292 C CA . ALA A 1 165 ? -12.172 -2.498 16.229 1.00 95.56 165 ALA A CA 1
ATOM 1293 C C . ALA A 1 165 ? -13.021 -3.536 16.985 1.00 95.56 165 ALA A C 1
ATOM 1295 O O . ALA A 1 165 ? -13.827 -3.173 17.850 1.00 95.56 165 ALA A O 1
ATOM 1296 N N . LEU A 1 166 ? -12.814 -4.828 16.715 1.00 96.25 166 LEU A N 1
ATOM 1297 C CA . LEU A 1 166 ? -13.484 -5.922 17.419 1.00 96.25 166 LEU A CA 1
ATOM 1298 C C . LEU A 1 166 ? -13.075 -5.974 18.893 1.00 96.25 166 LEU A C 1
ATOM 1300 O O . LEU A 1 166 ? -13.943 -6.108 19.758 1.00 96.25 166 LEU A O 1
ATOM 1304 N N . ALA A 1 167 ? -11.786 -5.810 19.199 1.00 96.12 167 ALA A N 1
ATOM 1305 C CA . ALA A 1 167 ? -11.294 -5.767 20.574 1.00 96.12 167 ALA A CA 1
ATOM 1306 C C . ALA A 1 167 ? -11.905 -4.596 21.360 1.00 96.12 167 ALA A C 1
ATOM 1308 O O . ALA A 1 167 ? -12.360 -4.780 22.494 1.00 96.12 167 ALA A O 1
ATOM 1309 N N . LYS A 1 168 ? -11.989 -3.411 20.740 1.00 97.12 168 LYS A N 1
ATOM 1310 C CA . LYS A 1 168 ? -12.651 -2.239 21.324 1.00 97.12 168 LYS A CA 1
ATOM 1311 C C . LYS A 1 168 ? -14.131 -2.515 21.593 1.00 97.12 168 LYS A C 1
ATOM 1313 O O . LYS A 1 168 ? -14.579 -2.364 22.725 1.00 97.12 168 LYS A O 1
ATOM 1318 N N . ARG A 1 169 ? -14.867 -3.027 20.601 1.00 96.25 169 ARG A N 1
ATOM 1319 C CA . ARG A 1 169 ? -16.293 -3.363 20.751 1.00 96.25 169 ARG A CA 1
ATOM 1320 C C . ARG A 1 169 ? -16.536 -4.412 21.838 1.00 96.25 169 ARG A C 1
ATOM 1322 O O . ARG A 1 169 ? -17.502 -4.306 22.590 1.00 96.25 169 ARG A O 1
ATOM 1329 N N . ALA A 1 170 ? -15.669 -5.418 21.944 1.00 96.94 170 ALA A N 1
ATOM 1330 C CA . ALA A 1 170 ? -15.761 -6.441 22.981 1.00 96.94 170 ALA A CA 1
ATOM 1331 C C . ALA A 1 170 ? -15.537 -5.858 24.385 1.00 96.94 170 ALA A C 1
ATOM 1333 O O . ALA A 1 170 ? -16.221 -6.256 25.331 1.00 96.94 170 ALA A O 1
ATOM 1334 N N . LYS A 1 171 ? -14.603 -4.912 24.529 1.00 97.50 171 LYS A N 1
ATOM 1335 C CA . LYS A 1 171 ? -14.387 -4.181 25.781 1.00 97.50 171 LYS A CA 1
ATOM 1336 C C . LYS A 1 171 ? -15.616 -3.349 26.148 1.00 97.50 171 LYS A C 1
ATOM 1338 O O . LYS A 1 171 ? -16.143 -3.523 27.243 1.00 97.50 171 LYS A O 1
ATOM 1343 N N . ASP A 1 172 ? -16.126 -2.560 25.208 1.00 97.62 172 ASP A N 1
ATOM 1344 C CA . ASP A 1 172 ? -17.302 -1.713 25.422 1.00 97.62 172 ASP A CA 1
ATOM 1345 C C . ASP A 1 172 ? -18.528 -2.551 25.831 1.00 97.62 172 ASP A C 1
ATOM 1347 O O . ASP A 1 172 ? -19.238 -2.207 26.774 1.00 97.62 172 ASP A O 1
ATOM 1351 N N . ALA A 1 173 ? -18.736 -3.713 25.202 1.00 97.44 173 ALA A N 1
ATOM 1352 C CA . ALA A 1 173 ? -19.816 -4.633 25.559 1.00 97.44 173 ALA A CA 1
ATOM 1353 C C . ALA A 1 173 ? -19.665 -5.220 26.976 1.00 97.44 173 ALA A C 1
ATOM 1355 O O . ALA A 1 173 ? -20.658 -5.383 27.690 1.00 97.44 173 ALA A O 1
ATOM 1356 N N . ARG A 1 174 ? -18.436 -5.534 27.412 1.00 97.31 174 ARG A N 1
ATOM 1357 C CA . ARG A 1 174 ? -18.170 -5.996 28.788 1.00 97.31 174 ARG A CA 1
ATOM 1358 C C . ARG A 1 174 ? -18.452 -4.896 29.804 1.00 97.31 174 ARG A C 1
ATOM 1360 O O . ARG A 1 174 ? -19.084 -5.174 30.824 1.00 97.31 174 ARG A O 1
ATOM 1367 N N . ASP A 1 175 ? -18.028 -3.672 29.511 1.00 97.75 175 ASP A N 1
ATOM 1368 C CA . ASP A 1 175 ? -18.247 -2.516 30.378 1.00 97.75 175 ASP A CA 1
ATOM 1369 C C . ASP A 1 175 ? -19.748 -2.200 30.492 1.00 97.75 175 ASP A C 1
ATOM 1371 O O . ASP A 1 175 ? -20.267 -2.061 31.602 1.00 97.75 175 ASP A O 1
ATOM 1375 N N . GLN A 1 176 ? -20.484 -2.233 29.376 1.00 97.19 176 GLN A N 1
ATOM 1376 C CA . GLN A 1 176 ? -21.947 -2.111 29.360 1.00 97.19 176 GLN A CA 1
ATOM 1377 C C . GLN A 1 176 ? -22.636 -3.230 30.151 1.00 97.19 176 GLN A C 1
ATOM 1379 O O . GLN A 1 176 ? -23.538 -2.969 30.949 1.00 97.19 176 GLN A O 1
ATOM 1384 N N . ALA A 1 177 ? -22.212 -4.485 29.978 1.00 97.56 177 ALA A N 1
ATOM 1385 C CA . ALA A 1 177 ? -22.780 -5.611 30.715 1.00 97.56 177 ALA A CA 1
ATOM 1386 C C . ALA A 1 177 ? -22.532 -5.491 32.228 1.00 97.56 177 ALA A C 1
ATOM 1388 O O . ALA A 1 177 ? -23.409 -5.834 33.026 1.00 97.56 177 ALA A O 1
ATOM 1389 N N . LYS A 1 178 ? -21.360 -4.986 32.636 1.00 98.00 178 LYS A N 1
ATOM 1390 C CA . LYS A 1 178 ? -21.040 -4.708 34.039 1.00 98.00 178 LYS A CA 1
ATOM 1391 C C . LYS A 1 178 ? -21.944 -3.611 34.603 1.00 98.00 178 LYS A C 1
ATOM 1393 O O . LYS A 1 178 ? -22.583 -3.841 35.628 1.00 98.00 178 LYS A O 1
ATOM 1398 N N . GLN A 1 179 ? -22.076 -2.486 33.900 1.00 97.56 179 GLN A N 1
ATOM 1399 C CA . GLN A 1 179 ? -22.978 -1.398 34.293 1.00 97.56 179 GLN A CA 1
ATOM 1400 C C . GLN A 1 179 ? -24.426 -1.885 34.422 1.00 97.56 179 GLN A C 1
ATOM 1402 O O . GLN A 1 179 ? -25.091 -1.612 35.419 1.00 97.56 179 GLN A O 1
ATOM 1407 N N . LEU A 1 180 ? -24.908 -2.683 33.465 1.00 97.56 180 LEU A N 1
ATOM 1408 C CA . LEU A 1 180 ? -26.259 -3.239 33.511 1.00 97.56 180 LEU A CA 1
ATOM 1409 C C . LEU A 1 180 ? -26.460 -4.176 34.712 1.00 97.56 180 LEU A C 1
ATOM 1411 O O . LEU A 1 180 ? -27.522 -4.155 35.334 1.00 97.56 180 LEU A O 1
ATOM 1415 N N . ARG A 1 181 ? -25.457 -4.992 35.065 1.00 97.62 181 ARG A N 1
ATOM 1416 C CA . ARG A 1 181 ? -25.501 -5.851 36.262 1.00 97.62 181 ARG A CA 1
ATOM 1417 C C . ARG A 1 181 ? -25.557 -5.030 37.546 1.00 97.62 181 ARG A C 1
ATOM 1419 O O . ARG A 1 181 ? -26.348 -5.360 38.424 1.00 97.62 181 ARG A O 1
ATOM 1426 N N . GLU A 1 182 ? -24.766 -3.967 37.645 1.00 97.50 182 GLU A N 1
ATOM 1427 C CA . GLU A 1 182 ? -24.765 -3.062 38.799 1.00 97.50 182 GLU A CA 1
ATOM 1428 C C . GLU A 1 182 ? -26.106 -2.331 38.945 1.00 97.50 182 GLU A C 1
ATOM 1430 O O . GLU A 1 182 ? -26.681 -2.316 40.034 1.00 97.50 182 GLU A O 1
ATOM 1435 N N . LEU A 1 183 ? -26.663 -1.815 37.843 1.00 97.62 183 LEU A N 1
ATOM 1436 C CA . LEU A 1 183 ? -27.985 -1.183 37.826 1.00 97.62 183 LEU A CA 1
ATOM 1437 C C . LEU A 1 183 ? -29.091 -2.162 38.227 1.00 97.62 183 LEU A C 1
ATOM 1439 O O . LEU A 1 183 ? -29.930 -1.828 39.060 1.00 97.62 183 LEU A O 1
ATOM 1443 N N . ARG A 1 184 ? -29.070 -3.393 37.699 1.00 97.38 184 ARG A N 1
ATOM 1444 C CA . ARG A 1 184 ? -30.030 -4.444 38.079 1.00 97.38 184 ARG A CA 1
ATOM 1445 C C . ARG A 1 184 ? -29.904 -4.830 39.548 1.00 97.38 184 ARG A C 1
ATOM 1447 O O . ARG A 1 184 ? -30.916 -4.992 40.221 1.00 97.38 184 ARG A O 1
ATOM 1454 N N . ALA A 1 185 ? -28.681 -4.958 40.060 1.00 97.50 185 ALA A N 1
ATOM 1455 C CA . ALA A 1 185 ? -28.447 -5.258 41.469 1.00 97.50 185 ALA A CA 1
ATOM 1456 C C . ALA A 1 185 ? -28.949 -4.126 42.378 1.00 97.50 185 ALA A C 1
ATOM 1458 O O . ALA A 1 185 ? -29.549 -4.398 43.418 1.00 97.50 185 ALA A O 1
ATOM 1459 N N . LYS A 1 186 ? -28.744 -2.865 41.979 1.00 97.75 186 LYS A N 1
ATOM 1460 C CA . LYS A 1 186 ? -29.261 -1.695 42.694 1.00 97.75 186 LYS A CA 1
ATOM 1461 C C . LYS A 1 186 ? -30.792 -1.659 42.680 1.00 97.75 186 LYS A C 1
ATOM 1463 O O . LYS A 1 186 ? -31.387 -1.578 43.748 1.00 97.75 186 LYS A O 1
ATOM 1468 N N . ALA A 1 187 ? -31.413 -1.816 41.510 1.00 97.31 187 ALA A N 1
ATOM 1469 C CA . ALA A 1 187 ? -32.868 -1.847 41.365 1.00 97.31 187 ALA A CA 1
ATOM 1470 C C . ALA A 1 187 ? -33.504 -2.971 42.198 1.00 97.31 187 ALA A C 1
ATOM 1472 O O . ALA A 1 187 ? -34.476 -2.735 42.908 1.00 97.31 187 ALA A O 1
ATOM 1473 N N . LYS A 1 188 ? -32.903 -4.170 42.195 1.00 97.81 188 LYS A N 1
ATOM 1474 C CA . LYS A 1 188 ? -33.364 -5.295 43.018 1.00 97.81 188 LYS A CA 1
ATOM 1475 C C . LYS A 1 188 ? -33.312 -4.973 44.515 1.00 97.81 188 LYS A C 1
ATOM 1477 O O . LYS A 1 188 ? -34.273 -5.239 45.227 1.00 97.81 188 LYS A O 1
ATOM 1482 N N . LYS A 1 189 ? -32.217 -4.371 44.998 1.00 97.25 189 LYS A N 1
ATOM 1483 C CA . LYS A 1 189 ? -32.107 -3.941 46.404 1.00 97.25 189 LYS A CA 1
ATOM 1484 C C . LYS A 1 189 ? -33.160 -2.889 46.761 1.00 97.25 189 LYS A C 1
ATOM 1486 O O . LYS A 1 189 ? -33.762 -2.964 47.828 1.00 97.25 189 LYS A O 1
ATOM 1491 N N . GLU A 1 190 ? -33.388 -1.913 45.885 1.00 97.06 190 GLU A N 1
ATOM 1492 C CA . GLU A 1 190 ? -34.414 -0.881 46.084 1.00 97.06 190 GLU A CA 1
ATOM 1493 C C . GLU A 1 190 ? -35.827 -1.484 46.138 1.00 97.06 190 GLU A C 1
ATOM 1495 O O . GLU A 1 190 ? -36.631 -1.109 46.996 1.00 97.06 190 GLU A O 1
ATOM 1500 N N . GLU A 1 191 ? -36.117 -2.458 45.274 1.00 96.94 191 GLU A N 1
ATOM 1501 C CA . GLU A 1 191 ? -37.380 -3.197 45.264 1.00 96.94 191 GLU A CA 1
ATOM 1502 C C . GLU A 1 191 ? -37.574 -4.033 46.539 1.00 96.94 191 GLU A C 1
ATOM 1504 O O . GLU A 1 191 ? -38.634 -3.958 47.163 1.00 96.94 191 GLU A O 1
ATOM 1509 N N . GLU A 1 192 ? -36.549 -4.765 46.985 1.00 96.94 192 GLU A N 1
ATOM 1510 C CA . GLU A 1 192 ? -36.578 -5.537 48.236 1.00 96.94 192 GLU A CA 1
ATOM 1511 C C . GLU A 1 192 ? -36.868 -4.640 49.449 1.00 96.94 192 GLU A C 1
ATOM 1513 O O . GLU A 1 192 ? -37.728 -4.964 50.272 1.00 96.94 192 GLU A O 1
ATOM 1518 N N . VAL A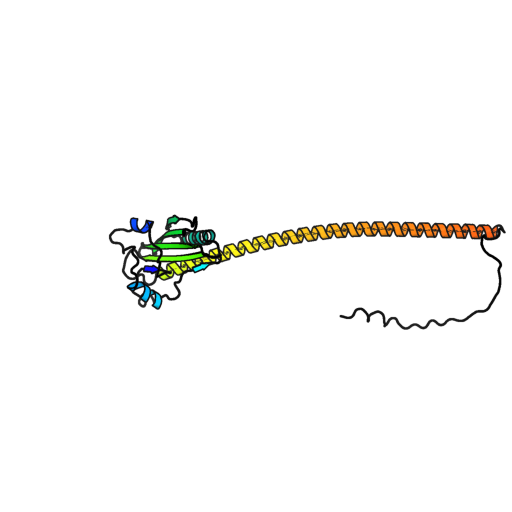 1 193 ? -36.216 -3.475 49.533 1.00 97.44 193 VAL A N 1
ATOM 1519 C CA . VAL A 1 193 ? -36.461 -2.485 50.596 1.00 97.44 193 VAL A CA 1
ATOM 1520 C C . VAL A 1 193 ? -37.890 -1.940 50.527 1.00 97.44 193 VAL A C 1
ATOM 1522 O O . VAL A 1 193 ? -38.556 -1.799 51.558 1.00 97.44 193 VAL A O 1
ATOM 1525 N N . ARG A 1 194 ? -38.396 -1.649 49.323 1.00 97.12 194 ARG A N 1
ATOM 1526 C CA . ARG A 1 194 ? -39.777 -1.188 49.124 1.00 97.12 194 ARG A CA 1
ATOM 1527 C C . ARG A 1 194 ? -40.785 -2.244 49.578 1.00 97.12 194 ARG A C 1
ATOM 1529 O O . ARG A 1 194 ? -41.725 -1.907 50.298 1.00 97.12 194 ARG A O 1
ATOM 1536 N N . LEU A 1 195 ? -40.578 -3.505 49.201 1.00 97.00 195 LEU A N 1
ATOM 1537 C CA . LEU A 1 195 ? -41.420 -4.633 49.603 1.00 97.00 195 LEU A CA 1
ATOM 1538 C C . LEU A 1 195 ? -41.378 -4.865 51.118 1.00 97.00 195 LEU A C 1
ATOM 1540 O O . LEU A 1 195 ? -42.424 -5.095 51.723 1.00 97.00 195 LEU A O 1
ATOM 1544 N N . ALA A 1 196 ? -40.206 -4.754 51.749 1.00 96.62 196 ALA A N 1
ATOM 1545 C CA . ALA A 1 196 ? -40.070 -4.856 53.202 1.00 96.62 196 ALA A CA 1
ATOM 1546 C C . ALA A 1 196 ? -40.875 -3.765 53.928 1.00 96.62 196 ALA A C 1
ATOM 1548 O O . ALA A 1 196 ? -41.659 -4.080 54.823 1.00 96.62 196 ALA A O 1
ATOM 1549 N N . ARG A 1 197 ? -40.781 -2.504 53.479 1.00 96.69 197 ARG A N 1
ATOM 1550 C CA . ARG A 1 197 ? -41.593 -1.395 54.016 1.00 96.69 197 ARG A CA 1
ATOM 1551 C C . ARG A 1 197 ? -43.094 -1.627 53.862 1.00 96.69 197 ARG A C 1
ATOM 1553 O O . ARG A 1 197 ? -43.853 -1.308 54.772 1.00 96.69 197 ARG A O 1
ATOM 1560 N N . LEU A 1 198 ? -43.536 -2.148 52.717 1.00 96.69 198 LEU A N 1
ATOM 1561 C CA . LEU A 1 198 ? -44.951 -2.462 52.495 1.00 96.69 198 LEU A CA 1
ATOM 1562 C C . LEU A 1 198 ? -45.434 -3.569 53.442 1.00 96.69 198 LEU A C 1
ATOM 1564 O O . LEU A 1 198 ? -46.512 -3.445 54.017 1.00 96.69 198 LEU A O 1
ATOM 1568 N N . ARG A 1 199 ? -44.619 -4.609 53.659 1.00 96.25 199 ARG A N 1
ATOM 1569 C CA . ARG A 1 199 ? -44.918 -5.690 54.611 1.00 96.25 199 ARG A CA 1
ATOM 1570 C C . ARG A 1 199 ? -44.995 -5.196 56.052 1.00 96.25 199 ARG A C 1
ATOM 1572 O O . ARG A 1 199 ? -45.899 -5.604 56.773 1.00 96.25 199 ARG A O 1
ATOM 1579 N N . GLU A 1 200 ? -44.079 -4.327 56.476 1.00 95.50 200 GLU A N 1
ATOM 1580 C CA . GLU A 1 200 ? -44.140 -3.724 57.814 1.00 95.50 200 GLU A CA 1
ATOM 1581 C C . GLU A 1 200 ? -45.398 -2.878 58.002 1.00 95.50 200 GLU A C 1
ATOM 1583 O O . GLU A 1 200 ? -46.081 -3.026 59.013 1.00 95.50 200 GLU A O 1
ATOM 1588 N N . LYS A 1 201 ? -45.745 -2.040 57.015 1.00 96.44 201 LYS A N 1
ATOM 1589 C CA . LYS A 1 201 ? -46.984 -1.252 57.056 1.00 96.44 201 LYS A CA 1
ATOM 1590 C C . LYS A 1 201 ? -48.224 -2.140 57.174 1.00 96.44 201 LYS A C 1
ATOM 1592 O O . LYS A 1 201 ? -49.051 -1.885 58.040 1.00 96.44 201 LYS A O 1
ATOM 1597 N N . ALA A 1 202 ? -48.315 -3.198 56.367 1.00 95.62 202 ALA A N 1
ATOM 1598 C CA . ALA A 1 202 ? -49.434 -4.139 56.421 1.00 95.62 202 ALA A CA 1
ATOM 1599 C C . ALA A 1 202 ? -49.550 -4.824 57.796 1.00 95.62 202 ALA A C 1
ATOM 1601 O O . ALA A 1 202 ? -50.632 -4.870 58.372 1.00 95.62 202 ALA A O 1
ATOM 1602 N N . ARG A 1 203 ? -48.427 -5.277 58.375 1.00 96.06 203 ARG A N 1
ATOM 1603 C CA . ARG A 1 203 ? -48.407 -5.860 59.730 1.00 96.06 203 ARG A CA 1
ATOM 1604 C C . ARG A 1 203 ? -48.855 -4.868 60.801 1.00 96.06 203 ARG A C 1
ATOM 1606 O O . ARG A 1 203 ? -49.571 -5.249 61.723 1.00 96.06 203 ARG A O 1
ATOM 1613 N N . ALA A 1 204 ? -48.430 -3.608 60.703 1.00 93.56 204 ALA A N 1
ATOM 1614 C CA . ALA A 1 204 ? -48.837 -2.568 61.643 1.00 93.56 204 ALA A CA 1
ATOM 1615 C C . ALA A 1 204 ? -50.347 -2.284 61.559 1.00 93.56 204 ALA A C 1
ATOM 1617 O O . ALA A 1 204 ? -50.998 -2.126 62.591 1.00 93.56 204 ALA A O 1
ATOM 1618 N N . GLU A 1 205 ? -50.915 -2.265 60.350 1.00 94.81 205 GLU A N 1
ATOM 1619 C CA . GLU A 1 205 ? -52.362 -2.139 60.142 1.00 94.81 205 GLU A CA 1
ATOM 1620 C C . GLU A 1 205 ? -53.140 -3.343 60.698 1.00 94.81 205 GLU A C 1
ATOM 1622 O O . GLU A 1 205 ? -54.169 -3.154 61.345 1.00 94.81 205 GLU A O 1
ATOM 1627 N N . GLU A 1 206 ? -52.642 -4.570 60.516 1.00 93.94 206 GLU A N 1
ATOM 1628 C CA . GLU A 1 206 ? -53.245 -5.780 61.097 1.00 93.94 206 GLU A CA 1
ATOM 1629 C C . GLU A 1 206 ? -53.226 -5.765 62.630 1.00 93.94 206 GLU A C 1
ATOM 1631 O O . GLU A 1 206 ? -54.256 -6.005 63.258 1.00 93.94 206 GLU A O 1
ATOM 1636 N N . LEU A 1 207 ? -52.084 -5.438 63.244 1.00 92.94 207 LEU A N 1
ATOM 1637 C CA . LEU A 1 207 ? -51.959 -5.298 64.701 1.00 92.94 207 LEU A CA 1
ATOM 1638 C C . LEU A 1 207 ? -52.923 -4.246 65.249 1.00 92.94 207 LEU A C 1
ATOM 1640 O O . LEU A 1 207 ? -53.545 -4.454 66.291 1.00 92.94 207 LEU A O 1
ATOM 1644 N N . LYS A 1 208 ? -53.072 -3.129 64.532 1.00 93.88 208 LYS A N 1
ATOM 1645 C CA . LYS A 1 208 ? -54.016 -2.078 64.900 1.00 93.88 208 LYS A CA 1
ATOM 1646 C C . LYS A 1 208 ? -55.459 -2.585 64.854 1.00 93.88 208 LYS A C 1
ATOM 1648 O O . LYS A 1 208 ? -56.172 -2.411 65.836 1.00 93.88 208 LYS A O 1
ATOM 1653 N N . ARG A 1 209 ? -55.852 -3.291 63.787 1.00 93.44 209 ARG A N 1
ATOM 1654 C CA . ARG A 1 209 ? -57.176 -3.930 63.687 1.00 93.44 209 ARG A CA 1
ATOM 1655 C C . ARG A 1 209 ? -57.424 -4.953 64.793 1.00 93.44 209 ARG A C 1
ATOM 1657 O O . ARG A 1 209 ? -58.512 -4.987 65.352 1.00 93.44 209 ARG A O 1
ATOM 1664 N N . LEU A 1 210 ? -56.438 -5.788 65.119 1.00 92.06 210 LEU A N 1
ATOM 1665 C CA . LEU A 1 210 ? -56.565 -6.780 66.193 1.00 92.06 210 LEU A CA 1
ATOM 1666 C C . LEU A 1 210 ? -56.739 -6.120 67.565 1.00 92.06 210 LEU A C 1
ATOM 1668 O O . LEU A 1 210 ? -57.558 -6.576 68.357 1.00 92.06 210 LEU A O 1
ATOM 1672 N N . SER A 1 211 ? -56.007 -5.034 67.825 1.00 91.62 211 SER A N 1
ATOM 1673 C CA . SER A 1 211 ? -56.165 -4.225 69.038 1.00 91.62 211 SER A CA 1
ATOM 1674 C C . SER A 1 211 ? -57.554 -3.583 69.115 1.00 91.62 211 SER A C 1
ATOM 1676 O O . SER A 1 211 ? -58.207 -3.660 70.153 1.00 91.62 211 SER A O 1
ATOM 1678 N N . GLU A 1 212 ? -58.042 -3.011 68.009 1.00 91.12 212 GLU A N 1
ATOM 1679 C CA . GLU A 1 212 ? -59.401 -2.458 67.910 1.00 91.12 212 GLU A CA 1
ATOM 1680 C C . GLU A 1 212 ? -60.460 -3.537 68.202 1.00 91.12 212 GLU A C 1
ATOM 1682 O O . GLU A 1 212 ? -61.317 -3.329 69.059 1.00 91.12 212 GLU A O 1
ATOM 1687 N N . LEU A 1 213 ? -60.338 -4.727 67.602 1.00 89.75 213 LEU A N 1
ATOM 1688 C CA . LEU A 1 213 ? -61.227 -5.867 67.863 1.00 89.75 213 LEU A CA 1
ATOM 1689 C C . LEU A 1 213 ? -61.159 -6.359 69.318 1.00 89.75 213 LEU A C 1
ATOM 1691 O O . LEU A 1 213 ? -62.187 -6.698 69.901 1.00 89.75 213 LEU A O 1
ATOM 1695 N N . GLN A 1 214 ? -59.969 -6.398 69.931 1.00 84.56 214 GLN A N 1
ATOM 1696 C CA . GLN A 1 214 ? -59.825 -6.737 71.352 1.00 84.56 214 GLN A CA 1
ATOM 1697 C C . GLN A 1 214 ? -60.500 -5.700 72.250 1.00 84.56 214 GLN A C 1
ATOM 1699 O O . GLN A 1 214 ? -61.188 -6.081 73.194 1.00 84.56 214 GLN A O 1
ATOM 1704 N N . GLN A 1 215 ? -60.330 -4.406 71.966 1.00 81.12 215 GLN A N 1
ATOM 1705 C CA . GLN A 1 215 ? -60.996 -3.337 72.714 1.00 81.12 215 GLN A CA 1
ATOM 1706 C C . GLN A 1 215 ? -62.519 -3.399 72.564 1.00 81.12 215 GLN A C 1
ATOM 1708 O O . GLN A 1 215 ? -63.240 -3.179 73.539 1.00 81.12 215 GLN A O 1
ATOM 1713 N N . GLU A 1 216 ? -63.014 -3.716 71.368 1.00 82.81 216 GLU A N 1
ATOM 1714 C CA . GLU A 1 216 ? -64.437 -3.956 71.129 1.00 82.81 216 GLU A CA 1
ATOM 1715 C C . GLU A 1 216 ? -64.950 -5.156 71.932 1.00 82.81 216 GLU A C 1
ATOM 1717 O O . GLU A 1 216 ? -65.957 -5.026 72.626 1.00 82.81 216 GLU A O 1
ATOM 1722 N N . ALA A 1 217 ? -64.241 -6.288 71.922 1.00 79.44 217 ALA A N 1
ATOM 1723 C CA . ALA A 1 217 ? -64.608 -7.469 72.703 1.00 79.44 217 ALA A CA 1
ATOM 1724 C C . ALA A 1 217 ? -64.658 -7.179 74.214 1.00 79.44 217 ALA A C 1
ATOM 1726 O O . ALA A 1 217 ? -65.618 -7.553 74.886 1.00 79.44 217 ALA A O 1
ATOM 1727 N N . LEU A 1 218 ? -63.672 -6.443 74.735 1.00 78.31 218 LEU A N 1
ATOM 1728 C CA . LEU A 1 218 ? -63.610 -6.056 76.147 1.00 78.31 218 LEU A CA 1
ATOM 1729 C C . LEU A 1 218 ? -64.763 -5.120 76.542 1.00 78.31 218 LEU A C 1
ATOM 1731 O O . LEU A 1 218 ? -65.319 -5.246 77.630 1.00 78.31 218 LEU A O 1
ATOM 1735 N N . ARG A 1 219 ? -65.164 -4.201 75.651 1.00 70.69 219 ARG A N 1
ATOM 1736 C CA . ARG A 1 219 ? -66.348 -3.349 75.858 1.00 70.69 219 ARG A CA 1
ATOM 1737 C C . ARG A 1 219 ? -67.634 -4.162 75.941 1.00 70.69 219 ARG A C 1
ATOM 1739 O O . ARG A 1 219 ? -68.448 -3.894 76.823 1.00 70.69 219 ARG A O 1
ATOM 1746 N N . ILE A 1 220 ? -67.796 -5.149 75.059 1.00 74.50 220 ILE A N 1
ATOM 1747 C CA . ILE A 1 220 ? -68.949 -6.059 75.076 1.00 74.50 220 ILE A CA 1
ATOM 1748 C C . ILE A 1 220 ? -69.000 -6.822 76.408 1.00 74.50 220 ILE A C 1
ATOM 1750 O O . ILE A 1 220 ? -70.058 -6.895 77.029 1.00 74.50 220 ILE A O 1
ATOM 1754 N N . GLU A 1 221 ? -67.864 -7.343 76.877 1.00 72.31 221 GLU A N 1
ATOM 1755 C CA . GLU A 1 221 ? -67.762 -8.120 78.121 1.00 72.31 221 GLU A CA 1
ATOM 1756 C C . GLU A 1 221 ? -68.030 -7.271 79.381 1.00 72.31 221 GLU A C 1
ATOM 1758 O O . GLU A 1 221 ? -68.644 -7.741 80.336 1.00 72.31 221 GLU A O 1
ATOM 1763 N N . GLN A 1 222 ? -67.656 -5.987 79.358 1.00 74.00 222 GLN A N 1
ATOM 1764 C CA . GLN A 1 222 ? -67.944 -5.012 80.421 1.00 74.00 222 GLN A CA 1
ATOM 1765 C C . GLN A 1 222 ? -69.372 -4.430 80.370 1.00 74.00 222 GLN A C 1
ATOM 1767 O O . GLN A 1 222 ? -69.705 -3.554 81.169 1.00 74.00 222 GLN A O 1
ATOM 1772 N N . GLY A 1 223 ? -70.227 -4.889 79.447 1.00 55.97 223 GLY A N 1
ATOM 1773 C CA . GLY A 1 223 ? -71.616 -4.429 79.319 1.00 55.97 223 GLY A CA 1
ATOM 1774 C C . GLY A 1 223 ? -71.768 -3.014 78.746 1.00 55.97 223 GLY A C 1
ATOM 1775 O O . GLY A 1 223 ? -72.836 -2.411 78.866 1.00 55.97 223 GLY A O 1
ATOM 1776 N N . LEU A 1 224 ? -70.719 -2.470 78.122 1.00 58.22 224 LEU A N 1
ATOM 1777 C CA . LEU A 1 224 ? -70.722 -1.162 77.466 1.00 58.22 224 LEU A CA 1
ATOM 1778 C C . LEU A 1 224 ? -71.154 -1.312 75.999 1.00 58.22 224 LEU A C 1
ATOM 1780 O O . LEU A 1 224 ? -70.613 -2.131 75.257 1.00 58.22 224 LEU A O 1
ATOM 1784 N N . ALA A 1 225 ? -72.125 -0.506 75.560 1.00 53.31 225 ALA A N 1
ATOM 1785 C CA . ALA A 1 225 ? -72.636 -0.557 74.191 1.00 53.31 225 ALA A CA 1
ATOM 1786 C C . ALA A 1 225 ? -71.544 -0.208 73.161 1.00 53.31 225 ALA A C 1
ATOM 1788 O O . ALA A 1 225 ? -70.825 0.784 73.305 1.00 53.31 225 ALA A O 1
ATOM 1789 N N . LEU A 1 226 ? -71.444 -1.020 72.103 1.00 49.72 226 LEU A N 1
ATOM 1790 C CA . LEU A 1 226 ? -70.523 -0.794 70.989 1.00 49.72 226 LEU A CA 1
ATOM 1791 C C . LEU A 1 226 ? -70.812 0.561 70.315 1.00 49.72 226 LEU A C 1
ATOM 1793 O O . LEU A 1 226 ? -71.976 0.848 70.012 1.00 49.72 226 LEU A O 1
ATOM 1797 N N . PRO A 1 227 ? -69.795 1.394 70.028 1.00 51.81 227 PRO A N 1
ATOM 1798 C CA . PRO A 1 227 ? -70.021 2.639 69.314 1.00 51.81 227 PRO A CA 1
ATOM 1799 C C . PRO A 1 227 ? -70.306 2.320 67.843 1.00 51.81 227 PRO A C 1
ATOM 1801 O O . PRO A 1 227 ? -69.409 1.911 67.115 1.00 51.81 227 PRO A O 1
ATOM 1804 N N . GLY A 1 228 ? -71.554 2.518 67.410 1.00 54.69 228 GLY A N 1
ATOM 1805 C CA . GLY A 1 228 ? -71.922 2.490 65.989 1.00 54.69 228 GLY A CA 1
ATOM 1806 C C . GLY A 1 228 ? -72.897 1.402 65.533 1.00 54.69 228 GLY A C 1
ATOM 1807 O O . GLY A 1 228 ? -73.079 1.266 64.328 1.00 54.69 228 GLY A O 1
ATOM 1808 N N . ILE A 1 229 ? -73.567 0.666 66.429 1.00 41.56 229 ILE A N 1
ATOM 1809 C CA . ILE A 1 229 ? -74.687 -0.208 66.031 1.00 41.56 229 ILE A CA 1
ATOM 1810 C C . ILE A 1 229 ? -76.018 0.503 66.317 1.00 41.56 229 ILE A C 1
ATOM 1812 O O . ILE A 1 229 ? -76.457 0.520 67.470 1.00 41.56 229 ILE A O 1
ATOM 1816 N N . PRO A 1 230 ? -76.723 1.053 65.313 1.00 42.44 230 PRO A N 1
ATOM 1817 C CA . PRO A 1 230 ? -78.151 1.260 65.449 1.00 42.44 230 PRO A CA 1
ATOM 1818 C C . PRO A 1 230 ? -78.836 -0.107 65.322 1.00 42.44 230 PRO A C 1
ATOM 1820 O O . PRO A 1 230 ? -78.915 -0.656 64.231 1.00 42.44 230 PRO A O 1
ATOM 1823 N N . GLY A 1 231 ? -79.279 -0.651 66.461 1.00 37.91 231 GLY A N 1
ATOM 1824 C CA . GLY A 1 231 ? -80.345 -1.654 66.601 1.00 37.91 231 GLY A CA 1
ATOM 1825 C C . GLY A 1 231 ? -80.264 -2.933 65.751 1.00 37.91 231 GLY A C 1
ATOM 1826 O O . GLY A 1 231 ? -80.589 -2.937 64.569 1.00 37.91 231 GLY A O 1
ATOM 1827 N N . GLY A 1 232 ? -79.982 -4.074 66.385 1.00 34.00 232 GLY A N 1
ATOM 1828 C CA . GLY A 1 232 ? -80.471 -5.364 65.867 1.00 34.00 232 GLY A CA 1
ATOM 1829 C C . GLY A 1 232 ? -81.942 -5.608 66.260 1.00 34.00 232 GLY A C 1
ATOM 1830 O O . GLY A 1 232 ? -82.488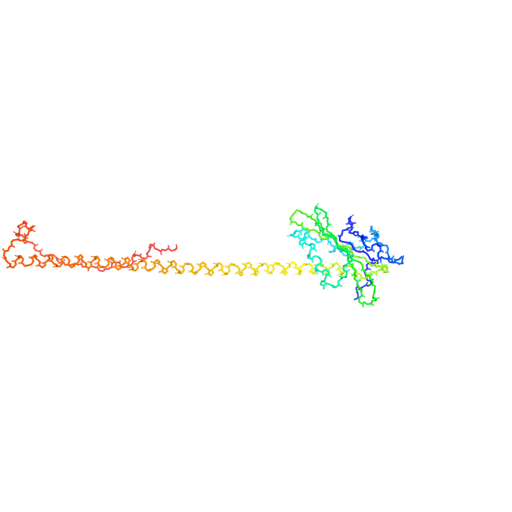 -4.824 67.038 1.00 34.00 232 GLY A O 1
ATOM 1831 N N . PRO A 1 233 ? -82.574 -6.739 65.876 1.00 52.62 233 PRO A N 1
ATOM 1832 C CA . PRO A 1 233 ? -82.245 -7.684 64.802 1.00 52.62 233 PRO A CA 1
ATOM 1833 C C . PRO A 1 233 ? -83.460 -7.986 63.879 1.00 52.62 233 PRO A C 1
ATOM 1835 O O . PRO A 1 233 ? -84.613 -7.852 64.279 1.00 52.62 233 PRO A O 1
ATOM 1838 N N . ALA A 1 234 ? -83.228 -8.511 62.671 1.00 35.50 234 ALA A N 1
ATOM 1839 C CA . ALA A 1 234 ? -84.266 -9.230 61.920 1.00 35.50 234 ALA A CA 1
ATOM 1840 C C . ALA A 1 234 ? -83.666 -10.441 61.195 1.00 35.50 234 ALA A C 1
ATOM 1842 O O . ALA A 1 234 ? -82.804 -10.324 60.328 1.00 35.50 234 ALA A O 1
ATOM 1843 N N . GLN A 1 235 ? -84.122 -11.624 61.605 1.00 46.78 235 GLN A N 1
ATOM 1844 C CA . GLN A 1 235 ? -83.816 -12.909 60.991 1.00 46.78 235 GLN A CA 1
ATOM 1845 C C . GLN A 1 235 ? -84.495 -13.022 59.621 1.00 46.78 235 GLN A C 1
ATOM 1847 O O . GLN A 1 235 ? -85.706 -12.846 59.549 1.00 46.78 235 GLN A O 1
ATOM 1852 N N . THR A 1 236 ? -83.782 -13.488 58.590 1.00 37.56 236 THR A N 1
ATOM 1853 C CA . THR A 1 236 ? -84.397 -14.263 57.493 1.00 37.56 236 THR A CA 1
ATOM 1854 C C . THR A 1 236 ? -83.397 -15.218 56.829 1.00 37.56 236 THR A C 1
ATOM 1856 O O . THR A 1 236 ? -82.524 -14.792 56.087 1.00 37.56 236 THR A O 1
ATOM 1859 N N . ARG A 1 237 ? -83.603 -16.510 57.134 1.00 37.00 237 ARG A N 1
ATOM 1860 C CA . ARG A 1 237 ? -83.453 -17.780 56.377 1.00 37.00 237 ARG A CA 1
ATOM 1861 C C . ARG A 1 237 ? -82.284 -18.046 55.393 1.00 37.00 237 ARG A C 1
ATOM 1863 O O . ARG A 1 237 ? -81.854 -17.175 54.650 1.00 37.00 237 ARG A O 1
ATOM 1870 N N . PRO A 1 238 ? -81.847 -19.324 55.293 1.00 54.09 238 PRO A N 1
ATOM 1871 C CA . PRO A 1 238 ? -80.653 -19.724 54.553 1.00 54.09 238 PRO A CA 1
ATOM 1872 C C . PRO A 1 238 ? -80.943 -19.994 53.069 1.00 54.09 238 PRO A C 1
ATOM 1874 O O . PRO A 1 238 ? -82.010 -20.504 52.717 1.00 54.09 238 PRO A O 1
ATOM 1877 N N . ARG A 1 239 ? -79.956 -19.759 52.195 1.00 41.34 239 ARG A N 1
ATOM 1878 C CA . ARG A 1 239 ? -79.977 -20.243 50.808 1.00 41.34 239 ARG A CA 1
ATOM 1879 C C . ARG A 1 239 ? -78.684 -21.001 50.494 1.00 41.34 239 ARG A C 1
ATOM 1881 O O . ARG A 1 239 ? -77.586 -20.489 50.674 1.00 41.34 239 ARG A O 1
ATOM 1888 N N . ARG A 1 240 ? -78.864 -22.265 50.102 1.00 43.03 240 ARG A N 1
ATOM 1889 C CA . ARG A 1 240 ? -77.836 -23.267 49.785 1.00 43.03 240 ARG A CA 1
ATOM 1890 C C . ARG A 1 240 ? -76.936 -22.862 48.611 1.00 43.03 240 ARG A C 1
ATOM 1892 O O . ARG A 1 240 ? -77.371 -22.189 47.684 1.00 43.03 240 ARG A O 1
ATOM 1899 N N . ALA A 1 241 ? -75.722 -23.404 48.669 1.00 50.62 241 ALA A N 1
ATOM 1900 C CA . ALA A 1 241 ? -74.636 -23.335 47.702 1.00 50.62 241 ALA A CA 1
ATOM 1901 C C . ALA A 1 241 ? -74.946 -23.930 46.316 1.00 50.62 241 ALA A C 1
ATOM 1903 O O . ALA A 1 241 ? -75.687 -24.907 46.208 1.00 50.62 241 ALA A O 1
ATOM 1904 N N . ARG A 1 242 ? -74.241 -23.413 45.300 1.00 41.44 242 ARG A N 1
ATOM 1905 C CA . ARG A 1 242 ? -73.673 -24.171 44.172 1.00 41.44 242 ARG A CA 1
ATOM 1906 C C . ARG A 1 242 ? -72.468 -23.401 43.621 1.00 41.44 242 ARG A C 1
ATOM 1908 O O . ARG A 1 242 ? -72.634 -22.349 43.019 1.00 41.44 242 ARG A O 1
ATOM 1915 N N . ALA A 1 243 ? -71.275 -23.936 43.857 1.00 45.84 243 ALA A N 1
ATOM 1916 C CA . ALA A 1 243 ? -70.097 -23.654 43.051 1.00 45.84 243 ALA A CA 1
ATOM 1917 C C . ALA A 1 243 ? -70.057 -24.719 41.948 1.00 45.84 243 ALA A C 1
ATOM 1919 O O . ALA A 1 243 ? -70.040 -25.910 42.261 1.00 45.84 243 ALA A O 1
ATOM 1920 N N . SER A 1 244 ? -70.095 -24.301 40.685 1.00 46.62 244 SER A N 1
ATOM 1921 C CA . SER A 1 244 ? -69.650 -25.118 39.558 1.00 46.62 244 SER A CA 1
ATOM 1922 C C . SER A 1 244 ? -68.279 -24.607 39.135 1.00 46.62 244 SER A C 1
ATOM 1924 O O . SER A 1 244 ? -68.111 -23.427 38.831 1.00 46.62 244 SER A O 1
ATOM 1926 N N . SER A 1 245 ? -67.306 -25.509 39.196 1.00 53.09 245 SER A N 1
ATOM 1927 C CA . SER A 1 245 ? -66.057 -25.470 38.442 1.00 53.09 245 SER A CA 1
ATOM 1928 C C . SER A 1 245 ? -66.321 -25.363 36.937 1.00 53.09 245 SER A C 1
ATOM 1930 O O . SER A 1 245 ? -67.390 -25.789 36.511 1.00 53.09 245 SER A O 1
ATOM 1932 N N . GLU A 1 246 ? -65.302 -24.921 36.187 1.00 48.88 246 GLU A N 1
ATOM 1933 C CA . GLU A 1 246 ? -65.257 -24.612 34.736 1.00 48.88 246 GLU A CA 1
ATOM 1934 C C . GLU A 1 246 ? -65.467 -23.104 34.512 1.00 48.88 246 GLU A C 1
ATOM 1936 O O . GLU A 1 246 ? -66.550 -22.574 34.698 1.00 48.88 246 GLU A O 1
ATOM 1941 N N . ASP A 1 247 ? -64.423 -22.292 34.339 1.00 48.38 247 ASP A N 1
ATOM 1942 C CA . ASP A 1 247 ? -63.549 -22.293 33.166 1.00 48.38 247 ASP A CA 1
ATOM 1943 C C . ASP A 1 247 ? -62.140 -21.773 33.513 1.00 48.38 247 ASP A C 1
ATOM 1945 O O . ASP A 1 247 ? -61.882 -20.570 33.537 1.00 48.38 247 ASP A O 1
ATOM 1949 N N . ALA A 1 248 ? -61.188 -22.686 33.726 1.00 47.59 248 ALA A N 1
ATOM 1950 C CA . ALA A 1 248 ? -59.752 -22.371 33.717 1.00 47.59 248 ALA A CA 1
ATOM 1951 C C . ALA A 1 248 ? -59.161 -22.391 32.287 1.00 47.59 248 ALA A C 1
ATOM 1953 O O . ALA A 1 248 ? -57.953 -22.258 32.106 1.00 47.59 248 ALA A O 1
ATOM 1954 N N . SER A 1 249 ? -60.007 -22.545 31.264 1.00 52.47 249 SER A N 1
ATOM 1955 C CA . SER A 1 249 ? -59.596 -22.810 29.879 1.00 52.47 249 SER A CA 1
ATOM 1956 C C . SER A 1 249 ? -59.550 -21.566 28.984 1.00 52.47 249 SER A C 1
ATOM 1958 O O . SER A 1 249 ? -59.135 -21.677 27.839 1.00 52.47 249 SER A O 1
ATOM 1960 N N . LYS A 1 250 ? -59.971 -20.386 29.464 1.00 53.53 250 LYS A N 1
ATOM 1961 C CA . LYS A 1 250 ? -60.152 -19.183 28.618 1.00 53.53 250 LYS A CA 1
ATOM 1962 C C . LYS A 1 250 ? -59.163 -18.038 28.842 1.00 53.53 250 LYS A C 1
ATOM 1964 O O . LYS A 1 250 ? -59.289 -17.002 28.202 1.00 53.53 250 LYS A O 1
ATOM 1969 N N . PHE A 1 251 ? -58.174 -18.188 29.723 1.00 48.97 251 PHE A N 1
ATOM 1970 C CA . PHE A 1 251 ? -57.235 -17.090 30.000 1.00 48.97 251 PHE A CA 1
ATOM 1971 C C . PHE A 1 251 ? -55.999 -17.071 29.079 1.00 48.97 251 PHE A C 1
ATOM 1973 O O . PHE A 1 251 ? -55.366 -16.031 28.932 1.00 48.97 251 PHE A O 1
ATOM 1980 N N . TRP A 1 252 ? -55.666 -18.181 28.411 1.00 50.22 252 TRP A N 1
ATOM 1981 C CA . TRP A 1 252 ? -54.467 -18.269 27.561 1.00 50.22 252 TRP A CA 1
ATOM 1982 C C . TRP A 1 252 ? -54.686 -17.913 26.079 1.00 50.22 252 TRP A C 1
ATOM 1984 O O . TRP A 1 252 ? -53.725 -17.905 25.321 1.00 50.22 252 TRP A O 1
ATOM 1994 N N . GLU A 1 253 ? -55.898 -17.534 25.663 1.00 54.91 253 GLU A N 1
ATOM 1995 C CA . GLU A 1 253 ? -56.187 -17.134 24.269 1.00 54.91 253 GLU A CA 1
ATOM 1996 C C . GLU A 1 253 ? -55.922 -15.645 23.957 1.00 54.91 253 GLU A C 1
ATOM 1998 O O . GLU A 1 253 ? -56.094 -15.227 22.817 1.00 54.91 253 GLU A O 1
ATOM 2003 N N . GLN A 1 254 ? -55.467 -14.831 24.922 1.00 49.84 254 GLN A N 1
ATOM 2004 C CA . GLN A 1 254 ? -55.152 -13.407 24.683 1.00 49.84 254 GLN A CA 1
ATOM 2005 C C . GLN A 1 254 ? -53.650 -13.114 24.471 1.00 49.84 254 GLN A C 1
ATOM 2007 O O . GLN A 1 254 ? -53.270 -11.969 24.240 1.00 49.84 254 GLN A O 1
ATOM 2012 N N . PHE A 1 255 ? -52.789 -14.135 24.504 1.00 53.75 255 PHE A N 1
ATOM 2013 C CA . PHE A 1 255 ? -51.369 -14.020 24.146 1.00 53.75 255 PHE A CA 1
ATOM 2014 C C . PHE A 1 255 ? -51.012 -15.090 23.107 1.00 53.75 255 PHE A C 1
ATOM 2016 O O . PHE A 1 255 ? -50.281 -16.035 23.394 1.00 53.75 255 PHE A O 1
ATOM 2023 N N . GLY A 1 256 ? -51.594 -14.958 21.915 1.00 51.69 256 GLY A N 1
ATOM 2024 C CA . GLY A 1 256 ? -51.194 -15.690 20.719 1.00 51.69 256 GLY A CA 1
ATOM 2025 C C . GLY A 1 256 ? -50.390 -14.792 19.779 1.00 51.69 256 GLY A C 1
ATOM 2026 O O . GLY A 1 256 ? -50.866 -13.710 19.445 1.00 51.69 256 GLY A O 1
ATOM 2027 N N . GLU A 1 257 ? -49.226 -15.325 19.391 1.00 42.56 257 GLU A N 1
ATOM 2028 C CA . GLU A 1 257 ? -48.373 -15.021 18.219 1.00 42.56 257 GLU A CA 1
ATOM 2029 C C . GLU A 1 257 ? -47.617 -13.682 18.143 1.00 42.56 257 GLU A C 1
ATOM 2031 O O . GLU A 1 257 ? -48.228 -12.594 18.066 1.00 42.56 257 GLU A O 1
#

pLDDT: mean 86.13, std 17.73, range [34.0, 98.56]

Secondary structure (DSSP, 8-state):
--STTS-S--EEES-SSSPPP-SSHHHHS-TTSPPSS--THHHHHHHHHH-TT---EEESS-HHHHHHHHHHHHHHTT-EEEEEE--BTTBPEEEEEEEE-TTT--EEEEEEEEEE-SS-EEEEEEEEESS-S--TTHHHHHHHHHHHHHHHHHHHHHHHHHHHHHHHHHHHHHHHHHHHHHHHHHHHHHHHHHHHHHHHHHHHHHHHHHHHHHHHHHHHHTTPPPTT--------------PPP--SSSSGGGS--

Sequence (257 aa):
PDLLTRPKINDISTDFQSPPQFEMISSLRAGDANPTVYPGLDFSEKQAEAYPDIRPMVLERSAEETYDLAREAMNRLDWKIVSERKPEGGAPGRIEAVTNTLFMGYTDDIVVRVSAGTGEARIDVRSASRYGDHDFGANARRIRRLFTEVKAGLEKGEREALEIALAKRAKDARDQAKQLRELRAKAKKEEEVRLARLREKARAEELKRLSELQQEALRIEQGLALPGIPGGPAQTRPRRARASSEDASKFWEQFGE

Foldseek 3Di:
DQLVVADLAFKDKQDLVDGDADDPVQVVADPLWDHRDDPHPVVVVSCCVRPVPSHKDKFLDFLQLLLVLLVVLCVVVVWAWPDWAGDDPQAWTKTKTWDADPPPRFIKIKMWTWGGDDSMIIIMMMIGGGDGRHPSCPRVVVSVSSVVSSVVSVVVVVVVVVVVVVVVVVVVVVVVVVVVVVVVVVVVVVVVVVVVVVVVVVVVVVVVVVVVVVVQVVCVVVVHDDPPDDDDDDDDDDDDDDDDDDDPPPPPPVDDD